Protein AF-A0A5C1AU66-F1 (afdb_monomer)

Nearest PDB structures (foldseek):
  6lod-assembly1_E  TM=8.422E-01  e=7.037E-05  Roseiflexus castenholzii DSM 13941
  8x2j-assembly1_E  TM=8.808E-01  e=1.629E-04  Chloroflexus aurantiacus J-10-fl
  6f0k-assembly1_E  TM=7.759E-01  e=8.323E-05  Rhodothermus marinus DSM 4252
  6loe-assembly1_E  TM=8.437E-01  e=4.715E-04  Roseiflexus castenholzii DSM 13941
  4pwa-assembly2_D  TM=7.191E-01  e=3.736E-03  Sinorhizobium melil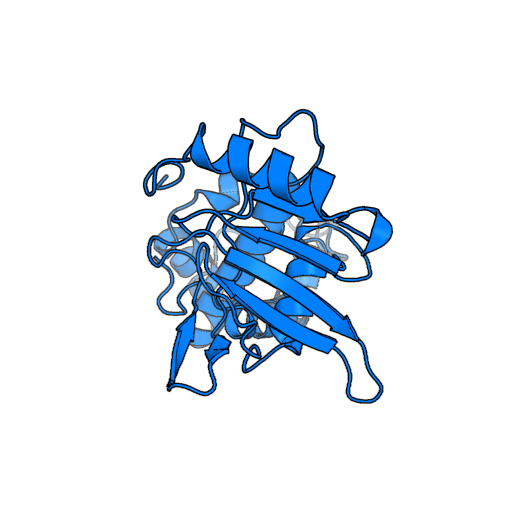oti 1021

pLDDT: mean 89.87, std 11.89, range [36.66, 98.0]

Radius of gyration: 17.83 Å; Cα contacts (8 Å, |Δi|>4): 433; chains: 1; bounding box: 46×36×48 Å

Structure (mmCIF, N/CA/C/O backbone):
data_AF-A0A5C1AU66-F1
#
_entry.id   AF-A0A5C1AU66-F1
#
loop_
_atom_site.group_PDB
_atom_site.id
_atom_site.type_symbol
_atom_site.label_atom_id
_atom_site.label_alt_id
_atom_site.label_comp_id
_atom_site.label_asym_id
_atom_site.label_entity_id
_atom_site.label_seq_id
_atom_site.pdbx_PDB_ins_code
_atom_site.Cartn_x
_atom_site.Cartn_y
_atom_site.Cartn_z
_atom_site.occupancy
_atom_site.B_iso_or_equiv
_atom_site.auth_seq_id
_atom_site.auth_comp_id
_atom_site.auth_asym_id
_atom_site.auth_atom_id
_atom_site.pdbx_PDB_model_num
ATOM 1 N N . MET A 1 1 ? -7.920 -1.175 -12.636 1.00 60.00 1 MET A N 1
ATOM 2 C CA . MET A 1 1 ? -7.593 -1.532 -11.235 1.00 60.00 1 MET A CA 1
ATOM 3 C C . MET A 1 1 ? -6.652 -2.727 -11.257 1.00 60.00 1 MET A C 1
ATOM 5 O O . MET A 1 1 ? -6.674 -3.441 -12.250 1.00 60.00 1 MET A O 1
ATOM 9 N N . SER A 1 2 ? -5.805 -2.899 -10.240 1.00 76.44 2 SER A N 1
ATOM 10 C CA . SER A 1 2 ? -4.950 -4.092 -10.142 1.00 76.44 2 SER A CA 1
ATOM 11 C C . SER A 1 2 ? -5.824 -5.326 -9.858 1.00 76.44 2 SER A C 1
ATOM 13 O O . SER A 1 2 ? -6.711 -5.214 -9.006 1.00 76.44 2 SER A O 1
ATOM 15 N N . PRO A 1 3 ? -5.629 -6.474 -10.534 1.00 89.38 3 PRO A N 1
ATOM 16 C CA . PRO A 1 3 ? -6.403 -7.694 -10.281 1.00 89.38 3 PRO A CA 1
ATOM 17 C C . PRO A 1 3 ? -6.103 -8.312 -8.906 1.00 89.38 3 PRO A C 1
ATOM 19 O O . PRO A 1 3 ? -6.876 -9.118 -8.407 1.00 89.38 3 PRO A O 1
ATOM 22 N N . THR A 1 4 ? -5.010 -7.896 -8.270 1.00 89.94 4 THR A N 1
ATOM 23 C CA . THR A 1 4 ? -4.552 -8.327 -6.939 1.00 89.94 4 THR A CA 1
ATOM 2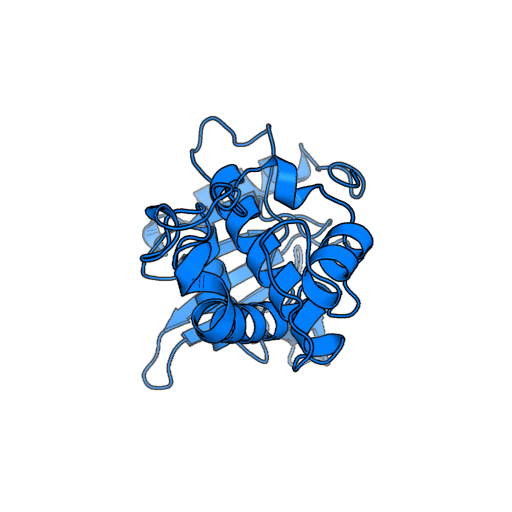4 C C . THR A 1 4 ? -5.298 -7.644 -5.785 1.00 89.94 4 THR A C 1
ATOM 26 O O . THR A 1 4 ? -5.008 -7.899 -4.616 1.00 89.94 4 THR A O 1
ATOM 29 N N . GLY A 1 5 ? -6.196 -6.698 -6.089 1.00 89.62 5 GLY A N 1
ATOM 30 C CA . GLY A 1 5 ? -6.911 -5.914 -5.083 1.00 89.62 5 GLY A CA 1
ATOM 31 C C . GLY A 1 5 ? -6.024 -4.975 -4.258 1.00 89.62 5 GLY A C 1
ATOM 32 O O . GLY A 1 5 ? -6.487 -4.485 -3.232 1.00 89.62 5 GLY A O 1
ATOM 33 N N . TYR A 1 6 ? -4.776 -4.714 -4.682 1.00 93.69 6 TYR A N 1
ATOM 34 C CA . TYR A 1 6 ? -3.793 -3.957 -3.891 1.00 93.69 6 TYR A CA 1
ATOM 35 C C . TYR A 1 6 ? -3.559 -4.591 -2.500 1.00 93.69 6 TYR A C 1
ATOM 37 O O . TYR A 1 6 ? -3.421 -3.905 -1.486 1.00 93.69 6 TYR A O 1
ATOM 45 N N . GLY A 1 7 ? -3.581 -5.927 -2.437 1.00 96.31 7 GLY A N 1
ATOM 46 C CA . GLY A 1 7 ? -3.421 -6.687 -1.198 1.00 96.31 7 GLY A CA 1
ATOM 47 C C . GLY A 1 7 ? -2.014 -6.577 -0.608 1.00 96.31 7 GLY A C 1
ATOM 48 O O . GLY A 1 7 ? -1.024 -6.533 -1.336 1.00 96.31 7 GLY A O 1
ATOM 49 N N . ALA A 1 8 ? -1.907 -6.594 0.720 1.00 97.44 8 ALA A N 1
ATOM 50 C CA . ALA A 1 8 ? -0.636 -6.504 1.430 1.00 97.44 8 ALA A CA 1
ATOM 51 C C . ALA A 1 8 ? 0.344 -7.627 1.040 1.00 97.44 8 ALA A C 1
ATOM 53 O O . ALA A 1 8 ? 1.538 -7.373 0.903 1.00 97.44 8 ALA A O 1
ATOM 54 N N . HIS A 1 9 ? -0.157 -8.840 0.780 1.00 96.50 9 HIS A N 1
ATOM 55 C CA . HIS A 1 9 ? 0.647 -9.948 0.255 1.00 96.50 9 HIS A CA 1
ATOM 56 C C . HIS A 1 9 ? 1.233 -9.637 -1.136 1.00 96.50 9 HIS A C 1
ATOM 58 O O . HI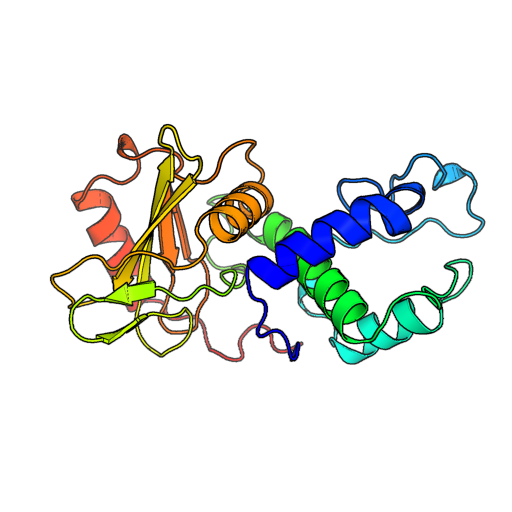S A 1 9 ? 2.426 -9.814 -1.359 1.00 96.50 9 HIS A O 1
ATOM 64 N N . SER A 1 10 ? 0.411 -9.112 -2.054 1.00 97.50 10 SER A N 1
ATOM 65 C CA . SER A 1 10 ? 0.846 -8.675 -3.394 1.00 97.50 10 SER A CA 1
ATOM 66 C C . SER A 1 10 ? 1.913 -7.580 -3.306 1.00 97.50 10 SER A C 1
ATOM 68 O O . SER A 1 10 ? 2.948 -7.643 -3.962 1.00 97.50 10 SER A O 1
ATOM 70 N N . ILE A 1 11 ? 1.705 -6.605 -2.420 1.00 97.75 11 ILE A N 1
ATOM 71 C CA . ILE A 1 11 ? 2.659 -5.524 -2.156 1.00 97.75 11 ILE A CA 1
ATOM 72 C C . ILE A 1 11 ? 3.992 -6.071 -1.625 1.00 97.75 11 ILE A C 1
ATOM 74 O O . ILE A 1 11 ? 5.050 -5.613 -2.057 1.00 97.75 11 ILE A O 1
ATOM 78 N N . ALA A 1 12 ? 3.960 -7.039 -0.706 1.00 97.62 12 ALA A N 1
ATOM 79 C CA . ALA A 1 12 ? 5.166 -7.664 -0.167 1.00 97.62 12 ALA A CA 1
ATOM 80 C C . ALA A 1 12 ? 5.940 -8.436 -1.249 1.00 97.62 12 ALA A C 1
ATOM 82 O O . ALA A 1 12 ? 7.141 -8.215 -1.402 1.00 97.62 12 ALA A O 1
ATOM 83 N N . ALA A 1 13 ? 5.252 -9.240 -2.065 1.00 97.94 13 ALA A N 1
ATOM 84 C CA . ALA A 1 13 ? 5.865 -9.927 -3.204 1.00 97.94 13 ALA A CA 1
ATOM 85 C C . ALA A 1 13 ? 6.460 -8.929 -4.217 1.00 97.94 13 ALA A C 1
ATOM 87 O O . ALA A 1 13 ? 7.595 -9.072 -4.669 1.00 97.94 13 ALA A O 1
ATOM 88 N N . GLY A 1 14 ? 5.727 -7.855 -4.521 1.00 97.94 14 GLY A N 1
ATOM 89 C CA . GLY A 1 14 ? 6.185 -6.778 -5.393 1.00 97.94 14 GLY A CA 1
ATOM 90 C C . GLY A 1 14 ? 7.421 -6.060 -4.866 1.00 97.94 14 GLY A C 1
ATOM 91 O O . GLY A 1 14 ? 8.310 -5.716 -5.639 1.00 97.94 14 GLY A O 1
ATOM 92 N N . ARG A 1 15 ? 7.514 -5.860 -3.548 1.00 97.81 15 ARG A N 1
ATOM 93 C CA . ARG A 1 15 ? 8.702 -5.292 -2.906 1.00 97.81 15 ARG A CA 1
ATOM 94 C C . ARG A 1 15 ? 9.924 -6.169 -3.145 1.00 97.81 15 ARG A C 1
ATOM 96 O O . ARG A 1 15 ? 10.964 -5.638 -3.517 1.00 97.81 15 ARG A O 1
ATOM 103 N N . GLU A 1 16 ? 9.813 -7.476 -2.931 1.00 97.75 16 GLU A N 1
ATOM 104 C CA . GLU A 1 16 ? 10.922 -8.417 -3.129 1.00 97.75 16 GLU A CA 1
ATOM 105 C C . GLU A 1 16 ? 11.410 -8.409 -4.578 1.00 97.75 16 GLU A C 1
ATOM 107 O O . GLU A 1 16 ? 12.597 -8.180 -4.819 1.00 97.75 16 GLU A O 1
ATOM 112 N N . LEU A 1 17 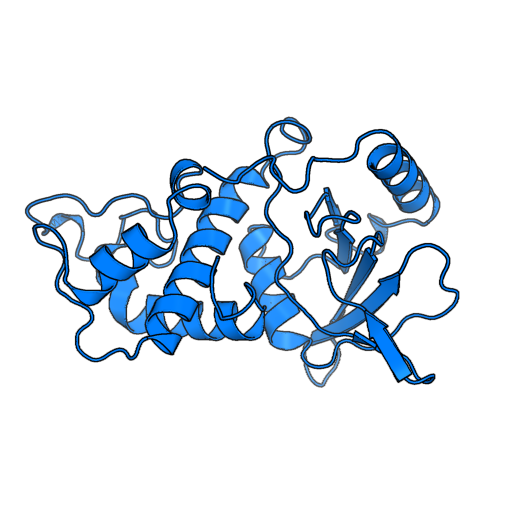? 10.482 -8.530 -5.532 1.00 97.88 17 LEU A N 1
ATOM 113 C CA . LEU A 1 17 ? 10.777 -8.438 -6.963 1.00 97.88 17 LEU A CA 1
ATOM 114 C C . LEU A 1 17 ? 11.435 -7.103 -7.320 1.00 97.88 17 LEU A C 1
ATOM 116 O O . LEU A 1 17 ? 12.418 -7.063 -8.054 1.00 97.88 17 LEU A O 1
ATOM 120 N N . PHE A 1 18 ? 10.943 -5.993 -6.768 1.00 98.00 18 PHE A N 1
ATOM 121 C CA . PHE A 1 18 ? 11.507 -4.677 -7.042 1.00 98.00 18 PHE A CA 1
ATOM 122 C C . PHE A 1 18 ? 12.954 -4.563 -6.549 1.00 98.00 18 PHE A C 1
ATOM 124 O O . PHE A 1 18 ? 13.799 -3.997 -7.245 1.00 98.00 18 PHE A O 1
ATOM 131 N N . GLN A 1 19 ? 13.260 -5.096 -5.360 1.00 97.00 19 GLN A N 1
ATOM 132 C CA . GLN A 1 19 ? 14.629 -5.083 -4.836 1.00 97.00 19 GLN A CA 1
ATOM 133 C C . GLN A 1 19 ? 15.580 -5.937 -5.680 1.00 97.00 19 GLN A C 1
ATOM 135 O O . GLN A 1 19 ? 16.742 -5.565 -5.835 1.00 97.00 19 GLN A O 1
ATOM 140 N N . GLN A 1 20 ? 15.089 -7.047 -6.229 1.00 95.94 20 GLN A N 1
ATOM 141 C CA . GLN A 1 20 ? 15.874 -7.957 -7.062 1.00 95.94 20 GLN A CA 1
ATOM 142 C C . GLN A 1 20 ? 16.111 -7.385 -8.466 1.00 95.94 20 GLN A C 1
ATOM 144 O O . GLN A 1 20 ? 17.255 -7.304 -8.913 1.00 95.94 20 GLN A O 1
ATOM 149 N N . ASP A 1 21 ? 15.048 -6.914 -9.121 1.00 95.44 21 ASP A N 1
ATOM 150 C CA . ASP A 1 21 ? 15.060 -6.670 -10.566 1.00 95.44 21 ASP A CA 1
ATOM 151 C C . ASP A 1 21 ? 15.059 -5.180 -10.946 1.00 95.44 21 ASP A C 1
ATOM 153 O O . ASP A 1 21 ? 15.440 -4.824 -12.060 1.00 95.44 21 ASP A O 1
ATOM 157 N N . CYS A 1 22 ? 14.634 -4.279 -10.052 1.00 96.88 22 CYS A N 1
ATOM 158 C CA . CYS A 1 22 ? 14.402 -2.865 -10.391 1.00 96.88 22 CYS A CA 1
ATOM 159 C C . CYS A 1 22 ? 15.324 -1.887 -9.644 1.00 96.88 22 CYS A C 1
ATOM 161 O O . CYS A 1 22 ? 15.661 -0.816 -10.164 1.00 96.88 22 CYS A O 1
ATOM 163 N N . ALA A 1 23 ? 15.734 -2.222 -8.418 1.00 97.12 23 ALA A N 1
ATOM 164 C CA . ALA A 1 23 ? 16.411 -1.298 -7.509 1.00 97.12 23 ALA A CA 1
ATOM 165 C C . ALA A 1 23 ? 17.830 -0.900 -7.952 1.00 97.12 23 ALA A C 1
ATOM 167 O O . ALA A 1 23 ? 18.315 0.160 -7.549 1.00 97.12 23 ALA A O 1
ATOM 168 N N . SER A 1 24 ? 18.490 -1.686 -8.807 1.00 95.94 24 SER A N 1
ATOM 169 C CA . SER A 1 24 ? 19.803 -1.335 -9.371 1.00 95.94 24 SER A CA 1
ATOM 170 C C . SER A 1 24 ? 19.756 -0.014 -10.157 1.00 95.94 24 SER A C 1
ATOM 172 O O . SER A 1 24 ? 20.657 0.817 -10.017 1.00 95.94 24 SER A O 1
ATOM 174 N N . CYS A 1 25 ? 18.673 0.223 -10.905 1.00 96.50 25 CYS A N 1
ATOM 175 C CA . CYS A 1 25 ? 18.413 1.464 -11.639 1.00 96.50 25 CYS A CA 1
ATOM 176 C C . CYS A 1 25 ? 17.559 2.448 -10.830 1.00 96.50 25 CYS A C 1
ATOM 178 O O . CYS A 1 25 ? 17.905 3.621 -10.700 1.00 96.50 25 CYS A O 1
ATOM 180 N N . HIS A 1 26 ? 16.441 1.989 -10.263 1.00 96.69 26 HIS A N 1
ATOM 181 C CA . HIS A 1 26 ? 15.462 2.877 -9.630 1.00 96.69 26 HIS A CA 1
ATOM 182 C C . HIS A 1 26 ? 15.765 3.204 -8.160 1.00 96.69 26 HIS A C 1
ATOM 184 O O . HIS A 1 26 ? 15.122 4.088 -7.592 1.00 96.69 26 HIS A O 1
ATOM 190 N N . GLY A 1 27 ? 16.764 2.556 -7.555 1.00 96.25 27 GLY A N 1
ATOM 191 C CA . GLY A 1 27 ? 17.097 2.677 -6.135 1.00 96.25 27 GLY A CA 1
ATOM 192 C C . GLY A 1 27 ? 16.127 1.897 -5.254 1.00 96.25 27 GLY A C 1
ATOM 193 O O . GLY A 1 27 ? 14.962 1.736 -5.602 1.00 96.25 27 GLY A O 1
ATOM 194 N N . GLN A 1 28 ? 16.580 1.441 -4.083 1.00 93.81 28 GLN A N 1
ATOM 195 C CA . GLN A 1 28 ? 15.720 0.716 -3.131 1.00 93.81 28 GLN A CA 1
ATOM 196 C C . GLN A 1 28 ? 14.529 1.564 -2.673 1.00 93.81 28 GLN A C 1
ATOM 198 O O . GLN A 1 28 ? 13.474 1.041 -2.306 1.00 93.81 28 GLN A O 1
ATOM 203 N N . ASP A 1 29 ? 14.692 2.889 -2.705 1.00 91.00 29 ASP A N 1
ATOM 204 C CA . ASP A 1 29 ? 13.668 3.848 -2.342 1.00 91.00 29 ASP A CA 1
ATOM 205 C C . ASP A 1 29 ? 12.750 4.277 -3.508 1.00 91.00 29 ASP A C 1
ATOM 207 O O . ASP A 1 29 ? 11.879 5.126 -3.322 1.00 91.00 29 ASP A O 1
ATOM 211 N N . ALA A 1 30 ? 12.929 3.668 -4.684 1.00 94.94 30 ALA A N 1
ATOM 212 C CA . ALA A 1 30 ? 12.190 3.937 -5.912 1.00 94.94 30 ALA A CA 1
ATOM 213 C C . ALA A 1 30 ? 12.311 5.384 -6.436 1.00 94.94 30 ALA A C 1
ATOM 215 O O . ALA A 1 30 ? 11.492 5.821 -7.245 1.00 94.94 30 ALA A O 1
ATOM 216 N N . ARG A 1 31 ? 13.341 6.135 -6.017 1.00 93.81 31 ARG A N 1
ATOM 217 C CA . ARG A 1 31 ? 13.533 7.549 -6.394 1.00 93.81 31 ARG A CA 1
ATOM 218 C C . ARG A 1 31 ? 14.329 7.778 -7.676 1.00 93.81 31 ARG A C 1
ATOM 220 O O . ARG A 1 31 ? 14.705 8.912 -7.965 1.00 93.81 31 ARG A O 1
ATOM 227 N N . GLY A 1 32 ? 14.640 6.722 -8.419 1.00 94.69 32 GLY A N 1
ATOM 228 C CA . GLY A 1 32 ? 15.480 6.812 -9.612 1.00 94.69 32 GLY A CA 1
ATOM 229 C C . GLY A 1 32 ? 16.963 7.010 -9.291 1.00 94.69 32 GLY A C 1
ATOM 230 O O . GLY A 1 32 ? 17.701 7.533 -10.115 1.00 94.69 32 GLY A O 1
ATOM 231 N N . ARG A 1 33 ? 17.412 6.667 -8.077 1.00 94.62 33 ARG A N 1
ATOM 232 C CA . ARG A 1 33 ? 18.797 6.877 -7.608 1.00 94.62 33 ARG A CA 1
ATOM 233 C C . ARG A 1 33 ? 19.498 5.554 -7.312 1.00 94.62 33 ARG A C 1
ATOM 235 O O . ARG A 1 33 ? 20.162 5.409 -6.289 1.00 94.62 33 ARG A O 1
ATOM 242 N N . GLY A 1 34 ? 19.294 4.567 -8.180 1.00 96.06 34 GLY A N 1
ATOM 243 C CA . GLY A 1 34 ? 19.967 3.282 -8.064 1.00 96.06 34 GLY A CA 1
ATOM 244 C C . GLY A 1 34 ? 21.472 3.385 -8.340 1.00 96.06 34 GLY A C 1
ATOM 245 O O . GLY A 1 34 ? 21.910 4.337 -8.992 1.00 96.06 34 GLY A O 1
ATOM 246 N N . PRO A 1 35 ? 22.275 2.411 -7.877 1.00 95.94 35 PRO A N 1
ATOM 247 C CA . PRO A 1 35 ? 23.727 2.403 -8.065 1.00 95.94 35 PRO A CA 1
ATOM 248 C C . PRO A 1 35 ? 24.190 2.605 -9.512 1.00 95.94 35 PRO A C 1
ATOM 250 O O . PRO A 1 35 ? 25.238 3.207 -9.730 1.00 95.94 35 PRO A O 1
ATOM 253 N N . ILE A 1 36 ? 23.414 2.139 -10.499 1.00 95.00 36 ILE A N 1
ATOM 254 C CA . ILE A 1 36 ? 23.767 2.272 -11.922 1.00 95.00 36 ILE A CA 1
ATOM 255 C C . ILE A 1 36 ? 23.001 3.389 -12.644 1.00 95.00 36 ILE A C 1
ATOM 257 O O . ILE A 1 36 ? 23.175 3.548 -13.851 1.00 95.00 36 ILE A O 1
ATOM 261 N N . ALA A 1 37 ? 22.184 4.180 -11.935 1.00 93.12 37 ALA A N 1
ATOM 262 C CA . ALA A 1 37 ? 21.360 5.245 -12.519 1.00 93.12 37 ALA A CA 1
ATOM 263 C C . ALA A 1 37 ? 22.197 6.301 -13.257 1.00 93.12 37 ALA A C 1
ATOM 265 O O . ALA A 1 37 ? 21.848 6.702 -14.363 1.00 93.12 37 ALA A O 1
ATOM 266 N N . VAL A 1 38 ? 23.339 6.691 -12.678 1.00 91.31 38 VAL A N 1
ATOM 267 C CA . VAL A 1 38 ? 24.276 7.675 -13.259 1.00 91.31 38 VAL A CA 1
ATOM 268 C C . VAL A 1 38 ? 24.892 7.228 -14.584 1.00 91.31 38 VAL A C 1
ATOM 270 O O . VAL A 1 38 ? 25.339 8.066 -15.359 1.00 91.31 38 VAL A O 1
ATOM 273 N N . ALA A 1 39 ? 24.935 5.918 -14.833 1.00 90.00 39 ALA A N 1
ATOM 274 C CA . ALA A 1 39 ? 25.494 5.338 -16.047 1.00 90.00 39 ALA A CA 1
ATOM 275 C C . ALA A 1 39 ? 24.438 5.148 -17.149 1.00 90.00 39 ALA A C 1
ATOM 277 O O . ALA A 1 39 ? 24.779 4.715 -18.248 1.00 90.00 39 ALA A O 1
ATOM 278 N N . GLN A 1 40 ? 23.161 5.440 -16.871 1.00 91.12 40 GLN A N 1
ATOM 279 C CA . GLN A 1 40 ? 22.095 5.284 -17.854 1.00 91.12 40 GLN A CA 1
ATOM 280 C C . GLN A 1 40 ? 22.043 6.480 -18.818 1.00 91.12 40 GLN A C 1
ATOM 282 O O . GLN A 1 40 ? 22.147 7.624 -18.372 1.00 91.12 40 GLN A O 1
ATOM 287 N N . PRO A 1 41 ? 21.803 6.253 -20.126 1.00 91.31 41 PRO A N 1
ATOM 288 C CA . PRO A 1 41 ? 21.648 7.334 -21.107 1.00 91.31 41 PRO A CA 1
ATOM 289 C C . PRO A 1 41 ? 20.483 8.283 -20.799 1.00 91.31 41 PRO A C 1
ATOM 291 O O . PRO A 1 41 ? 20.521 9.458 -21.155 1.00 91.31 41 PRO A O 1
ATOM 294 N N . VAL A 1 42 ? 19.439 7.763 -20.145 1.00 92.69 42 VAL A N 1
ATOM 295 C CA . VAL A 1 42 ? 18.316 8.538 -19.613 1.00 92.69 42 VAL A CA 1
ATOM 296 C C . VAL A 1 42 ? 18.175 8.194 -18.141 1.00 92.69 42 VAL A C 1
ATOM 298 O O . VAL A 1 42 ? 18.119 7.018 -17.779 1.00 92.69 42 VAL A O 1
ATOM 301 N N . TRP A 1 43 ? 18.110 9.223 -17.300 1.00 92.94 43 TRP A N 1
ATOM 302 C CA . TRP A 1 43 ? 17.986 9.049 -15.859 1.00 92.94 43 TRP A CA 1
ATOM 303 C C . TRP A 1 43 ? 16.671 8.322 -15.511 1.00 92.94 43 TRP A C 1
ATOM 305 O O . TRP A 1 43 ? 15.610 8.768 -15.962 1.00 92.94 43 TRP A O 1
ATOM 315 N N . PRO A 1 44 ? 16.696 7.233 -14.715 1.00 94.50 44 PRO A N 1
ATOM 316 C CA . PRO A 1 44 ? 15.480 6.528 -14.322 1.00 94.50 44 PRO A CA 1
ATOM 317 C C . PRO A 1 44 ? 14.507 7.456 -13.577 1.00 94.50 44 PRO A C 1
ATOM 319 O O . PRO A 1 44 ? 14.929 8.167 -12.662 1.00 94.50 44 PRO A O 1
ATOM 322 N N . PRO A 1 45 ? 13.207 7.468 -13.919 1.00 93.31 45 PRO A N 1
ATOM 323 C CA . PRO A 1 45 ? 12.251 8.345 -13.259 1.00 93.31 45 PRO A CA 1
ATOM 324 C C . PRO A 1 45 ? 12.084 7.993 -11.776 1.00 93.31 45 PRO A C 1
ATOM 326 O O . PRO A 1 45 ? 12.284 6.852 -11.347 1.00 93.31 45 PRO A O 1
ATOM 329 N N . ASP A 1 46 ? 11.648 8.988 -11.008 1.00 93.94 46 ASP A N 1
ATOM 330 C CA . ASP A 1 46 ? 11.220 8.814 -9.627 1.00 93.94 46 ASP A CA 1
ATOM 331 C C . ASP A 1 46 ? 9.835 8.154 -9.585 1.00 93.94 46 ASP A C 1
ATOM 333 O O . ASP A 1 46 ? 8.803 8.799 -9.783 1.00 93.94 46 ASP A O 1
ATOM 337 N N . LEU A 1 47 ? 9.822 6.849 -9.321 1.00 94.69 47 LEU A N 1
ATOM 338 C CA . LEU A 1 47 ? 8.610 6.035 -9.256 1.00 94.69 47 LEU A CA 1
ATOM 339 C C . LEU A 1 47 ? 7.803 6.277 -7.969 1.00 94.69 47 LEU A C 1
ATOM 341 O O . LEU A 1 47 ? 6.658 5.848 -7.875 1.00 94.69 47 LEU A O 1
ATOM 345 N N . SER A 1 48 ? 8.369 6.986 -6.989 1.00 90.94 48 SER A N 1
ATOM 346 C CA . SER A 1 48 ? 7.683 7.378 -5.752 1.00 90.94 48 SER A CA 1
ATOM 347 C C . SER A 1 48 ? 7.054 8.775 -5.825 1.00 90.94 48 SER A C 1
ATOM 349 O O . SER A 1 48 ? 6.543 9.286 -4.829 1.00 90.94 48 SER A O 1
ATOM 351 N N . ALA A 1 49 ? 7.108 9.454 -6.974 1.00 89.44 49 ALA A N 1
ATOM 352 C CA . ALA A 1 49 ? 6.429 10.734 -7.150 1.00 89.44 49 ALA A CA 1
ATOM 353 C C . ALA A 1 49 ? 4.896 10.567 -7.030 1.00 89.44 49 ALA A C 1
ATOM 355 O O . ALA A 1 49 ? 4.360 9.606 -7.583 1.00 89.44 49 ALA A O 1
ATOM 356 N N . PRO A 1 50 ? 4.161 11.500 -6.386 1.00 81.75 50 PRO A N 1
ATOM 357 C CA . PRO A 1 50 ? 2.704 11.397 -6.224 1.00 81.75 50 PRO A CA 1
ATOM 358 C C . PRO A 1 50 ? 1.931 11.170 -7.531 1.00 81.75 50 PRO A C 1
ATOM 360 O O . PRO A 1 50 ? 0.942 10.445 -7.541 1.00 81.75 50 PRO A O 1
ATOM 363 N N . LEU A 1 51 ? 2.425 11.709 -8.652 1.00 82.88 51 LEU A N 1
ATOM 364 C CA . LEU A 1 51 ? 1.855 11.504 -9.992 1.00 82.88 51 LEU A CA 1
ATOM 365 C C . LEU A 1 51 ? 1.767 10.011 -10.369 1.00 82.88 51 LEU A C 1
ATOM 367 O O . LEU A 1 51 ? 0.855 9.598 -11.076 1.00 82.88 51 LEU A O 1
ATOM 371 N N . ILE A 1 52 ? 2.698 9.187 -9.880 1.00 86.44 52 ILE A N 1
ATOM 372 C CA . ILE A 1 52 ? 2.751 7.753 -10.180 1.00 86.44 52 ILE A CA 1
ATOM 373 C C . ILE A 1 52 ? 1.608 7.000 -9.498 1.00 86.44 52 ILE A C 1
ATOM 375 O O . ILE A 1 52 ? 1.125 6.016 -10.054 1.00 86.44 52 ILE A O 1
ATOM 379 N N . ALA A 1 53 ? 1.142 7.470 -8.334 1.00 76.75 53 ALA A N 1
ATOM 380 C CA . ALA A 1 53 ? 0.001 6.867 -7.643 1.00 76.75 53 ALA A CA 1
ATOM 381 C C . ALA A 1 53 ? -1.269 6.922 -8.503 1.00 76.75 53 ALA A C 1
ATOM 383 O O . ALA A 1 53 ? -2.076 5.992 -8.462 1.00 76.75 53 ALA A O 1
ATOM 384 N N . GLY A 1 54 ? -1.396 7.992 -9.290 1.00 75.50 54 GLY A N 1
ATOM 385 C CA . GLY A 1 54 ? -2.503 8.205 -10.202 1.00 75.50 54 GLY A CA 1
ATOM 386 C C . GLY A 1 54 ? -2.442 7.360 -11.474 1.00 75.50 54 GLY A C 1
ATOM 387 O O . GLY A 1 54 ? -3.421 6.710 -11.834 1.00 75.50 54 GLY A O 1
ATOM 388 N N . ARG A 1 55 ? -1.253 7.261 -12.091 1.00 85.94 55 ARG A N 1
ATOM 389 C CA . ARG A 1 55 ? -1.076 6.684 -13.437 1.00 85.94 55 ARG A CA 1
ATOM 390 C C . ARG A 1 55 ? -1.886 5.395 -13.694 1.00 85.94 55 ARG A C 1
ATOM 392 O O . ARG A 1 55 ? -1.867 4.457 -12.872 1.00 85.94 55 ARG A O 1
ATOM 399 N N . PRO A 1 56 ? -2.518 5.277 -14.883 1.00 90.50 56 PRO A N 1
ATOM 400 C CA . PRO A 1 56 ? -3.268 4.089 -15.266 1.00 90.50 56 PRO A CA 1
ATOM 401 C C . PRO A 1 56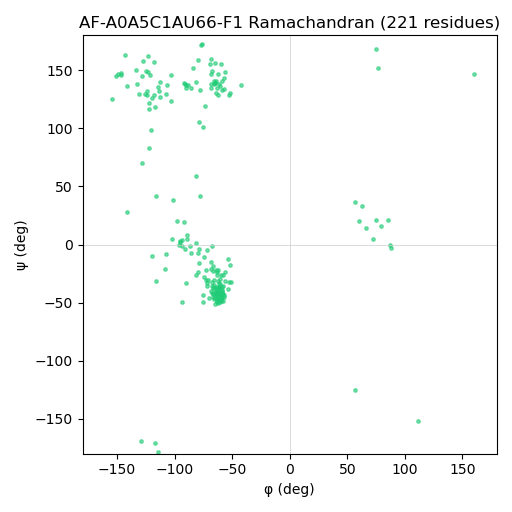 ? -2.444 2.809 -15.108 1.00 90.50 56 PRO A C 1
ATOM 403 O O . PRO A 1 56 ? -1.331 2.683 -15.613 1.00 90.50 56 PRO A O 1
ATOM 406 N N . GLY A 1 57 ? -3.020 1.807 -14.437 1.00 91.25 57 GLY A N 1
ATOM 407 C CA . GLY A 1 57 ? -2.312 0.548 -14.170 1.00 91.25 57 GLY A CA 1
ATOM 408 C C . GLY A 1 57 ? -1.855 -0.175 -15.438 1.00 91.25 57 GLY A C 1
ATOM 409 O O . GLY A 1 57 ? -0.765 -0.729 -15.449 1.00 91.25 57 GLY A O 1
ATOM 410 N N . GLY A 1 58 ? -2.654 -0.123 -16.509 1.00 93.69 58 GLY A N 1
ATOM 411 C CA . GLY A 1 58 ? -2.297 -0.730 -17.794 1.00 93.69 58 GLY A CA 1
ATOM 412 C C . GLY A 1 58 ? -1.090 -0.069 -18.465 1.00 93.69 58 GLY A C 1
ATOM 413 O O . GLY A 1 58 ? -0.319 -0.753 -19.127 1.00 93.69 58 GLY A O 1
ATOM 414 N N . GLU A 1 59 ? -0.881 1.231 -18.249 1.00 93.94 59 GLU A N 1
ATOM 415 C CA . GLU A 1 59 ? 0.286 1.946 -18.772 1.00 93.94 59 GLU A CA 1
ATOM 416 C C . GLU A 1 59 ? 1.561 1.504 -18.044 1.00 93.94 59 GLU A C 1
ATOM 418 O O . GLU A 1 59 ? 2.549 1.155 -18.688 1.00 93.94 59 GLU A O 1
ATOM 423 N N . LEU A 1 60 ? 1.512 1.430 -16.707 1.00 94.44 60 LEU A N 1
ATOM 424 C CA . LEU A 1 60 ? 2.618 0.904 -15.898 1.00 94.44 60 LEU A CA 1
ATOM 425 C C . LEU A 1 60 ? 2.929 -0.552 -16.260 1.00 94.44 60 LEU A C 1
ATOM 427 O O . LEU A 1 60 ? 4.089 -0.903 -16.461 1.00 94.44 60 LEU A O 1
ATOM 431 N N . PHE A 1 61 ? 1.889 -1.377 -16.397 1.00 96.25 61 PHE A N 1
ATOM 432 C CA . PHE A 1 61 ? 2.011 -2.771 -16.811 1.00 96.25 61 PHE A CA 1
ATOM 433 C C . PHE A 1 61 ? 2.702 -2.887 -18.166 1.00 96.25 61 PHE A C 1
ATOM 435 O O . PHE A 1 61 ? 3.662 -3.642 -18.311 1.00 96.25 61 PHE A O 1
ATOM 442 N N . TRP A 1 62 ? 2.253 -2.105 -19.150 1.00 95.88 62 TRP A N 1
ATOM 443 C CA . TRP A 1 62 ? 2.830 -2.131 -20.486 1.00 95.88 62 TRP A CA 1
ATOM 444 C C . TRP A 1 62 ? 4.303 -1.716 -20.468 1.00 95.88 62 TRP A C 1
ATOM 446 O O . TRP A 1 62 ? 5.117 -2.412 -21.074 1.00 95.88 62 TRP A O 1
ATOM 456 N N . SER A 1 63 ? 4.653 -0.649 -19.734 1.00 95.50 63 SER A N 1
ATOM 457 C CA . SER A 1 63 ? 6.043 -0.196 -19.595 1.00 95.50 63 SER A CA 1
ATOM 458 C C . SER A 1 63 ? 6.937 -1.260 -18.957 1.00 95.50 63 SER A C 1
ATOM 460 O O . SER A 1 63 ? 8.029 -1.497 -19.456 1.00 95.50 63 SER A O 1
ATOM 462 N N . ILE A 1 64 ? 6.489 -1.924 -17.885 1.00 96.69 64 ILE A N 1
ATOM 463 C CA . ILE A 1 64 ? 7.273 -2.977 -17.214 1.00 96.69 64 ILE A CA 1
ATOM 464 C C . ILE A 1 64 ? 7.439 -4.193 -18.133 1.00 96.69 64 ILE A C 1
ATOM 466 O O . ILE A 1 64 ? 8.542 -4.717 -18.278 1.00 96.69 64 ILE A O 1
ATOM 470 N N . ARG A 1 65 ? 6.359 -4.623 -18.793 1.00 97.31 65 ARG A N 1
ATOM 471 C CA . ARG A 1 65 ? 6.363 -5.819 -19.642 1.00 97.31 65 ARG A CA 1
ATOM 472 C C . ARG A 1 65 ? 7.242 -5.664 -20.882 1.00 97.31 65 ARG A C 1
ATOM 474 O O . ARG A 1 65 ? 7.937 -6.606 -21.249 1.00 97.31 65 ARG A O 1
ATOM 481 N N . HIS A 1 66 ? 7.182 -4.506 -21.536 1.00 96.69 66 HIS A N 1
ATOM 482 C CA . HIS A 1 66 ? 7.798 -4.297 -22.851 1.00 96.69 66 HIS A CA 1
ATOM 483 C C . HIS A 1 66 ? 9.053 -3.421 -22.812 1.00 96.69 66 HIS A C 1
ATOM 485 O O . HIS A 1 66 ? 9.762 -3.338 -23.813 1.00 96.69 66 HIS A O 1
ATOM 491 N N . GLY A 1 67 ? 9.361 -2.811 -21.666 1.00 95.69 67 GLY A N 1
ATOM 492 C CA . GLY A 1 67 ? 10.409 -1.805 -21.567 1.00 95.69 67 GLY A CA 1
ATOM 493 C C . GLY A 1 67 ? 9.970 -0.463 -22.158 1.00 95.69 67 GLY A C 1
ATOM 494 O O . GLY A 1 67 ? 8.939 -0.338 -22.823 1.00 95.69 67 GLY A O 1
ATOM 495 N N . ILE A 1 68 ? 10.758 0.577 -21.897 1.00 93.62 68 ILE A N 1
ATOM 496 C CA . ILE A 1 68 ? 10.555 1.912 -22.470 1.00 93.62 68 ILE A CA 1
ATOM 497 C C . ILE A 1 68 ? 11.881 2.673 -22.508 1.00 93.62 68 ILE A C 1
ATOM 499 O O . ILE A 1 68 ? 12.561 2.828 -21.492 1.00 93.62 68 ILE A O 1
ATOM 503 N N . GLY A 1 69 ? 12.263 3.164 -23.690 1.00 90.31 69 GLY A N 1
ATOM 504 C CA . GLY A 1 69 ? 13.564 3.808 -23.881 1.00 90.31 69 GLY A CA 1
ATOM 505 C C . GLY A 1 69 ? 14.714 2.868 -23.475 1.00 90.31 69 GLY A C 1
ATOM 506 O O . GLY A 1 69 ? 14.768 1.754 -23.992 1.00 90.31 69 GLY A O 1
ATOM 507 N N . PRO A 1 70 ? 15.621 3.275 -22.564 1.00 90.94 70 PRO A N 1
ATOM 508 C CA . PRO A 1 70 ? 16.702 2.412 -22.083 1.00 90.94 70 PRO A CA 1
ATOM 509 C C . PRO A 1 70 ? 16.266 1.401 -21.009 1.00 90.94 70 PRO A C 1
ATOM 511 O O . PRO A 1 70 ? 17.075 0.563 -20.620 1.00 90.94 70 PRO A O 1
ATOM 514 N N . MET A 1 71 ? 15.027 1.469 -20.501 1.00 95.19 71 MET A N 1
ATOM 515 C CA . MET A 1 71 ? 14.534 0.502 -19.520 1.00 95.19 71 MET A CA 1
ATOM 516 C C . MET A 1 71 ? 14.251 -0.837 -20.218 1.00 95.19 71 MET A C 1
ATOM 518 O O . MET A 1 71 ? 13.396 -0.865 -21.110 1.00 95.19 71 MET A O 1
ATOM 522 N N . PRO A 1 72 ? 14.922 -1.938 -19.830 1.00 94.06 72 PRO A N 1
ATOM 523 C CA . PRO A 1 72 ? 14.689 -3.239 -20.441 1.00 94.06 72 PRO A CA 1
ATOM 524 C C . PRO A 1 72 ? 13.299 -3.788 -20.073 1.00 94.06 72 PRO A C 1
ATOM 526 O O . PRO A 1 72 ? 12.752 -3.428 -19.027 1.00 94.06 72 PRO A O 1
ATOM 529 N N . PRO A 1 73 ? 12.723 -4.676 -20.902 1.00 96.31 73 PRO A N 1
ATOM 530 C CA . PRO A 1 73 ? 11.522 -5.415 -20.532 1.00 96.31 73 PRO A CA 1
ATOM 531 C C . PRO A 1 73 ? 11.806 -6.379 -19.375 1.00 96.31 73 PRO A C 1
ATOM 533 O O . PRO A 1 73 ? 12.815 -7.085 -19.387 1.00 96.31 73 PRO A O 1
ATOM 536 N N . ALA A 1 74 ? 10.869 -6.499 -18.434 1.00 93.81 74 ALA A N 1
ATOM 537 C CA . ALA A 1 74 ? 10.866 -7.561 -17.427 1.00 93.81 74 ALA A CA 1
ATOM 538 C C . ALA A 1 74 ? 10.278 -8.861 -18.013 1.00 93.81 74 ALA A C 1
ATOM 540 O O . ALA A 1 74 ? 9.251 -9.368 -17.562 1.00 93.81 74 ALA A O 1
ATOM 541 N N . ALA A 1 75 ? 10.897 -9.369 -19.082 1.00 87.81 75 ALA A N 1
ATOM 542 C CA . ALA A 1 75 ? 10.362 -10.462 -19.899 1.00 87.81 75 ALA A CA 1
ATOM 543 C C . ALA A 1 75 ? 10.227 -11.799 -19.145 1.00 87.81 75 ALA A C 1
ATOM 545 O O . ALA A 1 75 ? 9.445 -12.656 -19.553 1.00 87.81 75 ALA A O 1
ATOM 546 N N . GLN A 1 76 ? 10.981 -11.970 -18.058 1.00 92.25 76 GLN A N 1
ATOM 547 C CA . GLN A 1 76 ? 10.960 -13.149 -17.196 1.00 92.25 76 GLN A CA 1
ATOM 548 C C . GLN A 1 76 ? 9.782 -13.179 -16.212 1.00 92.25 76 GLN A C 1
ATOM 550 O O . GLN A 1 76 ? 9.513 -14.228 -15.632 1.00 92.25 76 GLN A O 1
ATOM 555 N N . LEU A 1 77 ? 9.102 -12.048 -15.995 1.00 96.06 77 LEU A N 1
ATOM 556 C CA . LEU A 1 77 ? 8.013 -11.943 -15.027 1.00 96.06 77 LEU A CA 1
ATOM 557 C C . LEU A 1 77 ? 6.668 -12.267 -15.679 1.00 96.06 77 LEU A C 1
ATOM 559 O O . LEU A 1 77 ? 6.364 -11.808 -16.783 1.00 96.06 77 LEU A O 1
ATOM 563 N N . ASP A 1 78 ? 5.840 -13.040 -14.980 1.00 96.75 78 ASP A N 1
ATOM 564 C CA . ASP A 1 78 ? 4.448 -13.248 -15.369 1.00 96.75 78 ASP A CA 1
ATOM 565 C C . ASP A 1 78 ? 3.567 -12.036 -15.013 1.00 96.75 78 ASP A C 1
ATOM 567 O O . ASP A 1 78 ? 3.992 -11.079 -14.358 1.00 96.75 78 ASP A O 1
ATOM 571 N N . ASP A 1 79 ? 2.319 -12.053 -15.478 1.00 96.75 79 ASP A N 1
ATOM 572 C CA . ASP A 1 79 ? 1.394 -10.936 -15.282 1.00 96.75 79 ASP A CA 1
ATOM 573 C C . ASP A 1 79 ? 1.133 -10.657 -13.791 1.00 96.75 79 ASP A C 1
ATOM 575 O O . ASP A 1 79 ? 1.014 -9.498 -13.391 1.00 96.75 79 ASP A O 1
ATOM 579 N N . ALA A 1 80 ? 1.073 -11.699 -12.955 1.00 96.50 80 ALA A N 1
ATOM 580 C CA . ALA A 1 80 ? 0.828 -11.568 -11.520 1.00 96.50 80 ALA A CA 1
ATOM 581 C C . ALA A 1 80 ? 2.007 -10.894 -10.795 1.00 96.50 80 ALA A C 1
ATOM 583 O O . ALA A 1 80 ? 1.798 -10.022 -9.943 1.00 96.50 80 ALA A O 1
ATOM 584 N N . ALA A 1 81 ? 3.239 -11.236 -11.175 1.00 97.81 81 ALA A N 1
ATOM 585 C CA . ALA A 1 81 ? 4.457 -10.603 -10.688 1.00 97.81 81 ALA A CA 1
ATOM 586 C C . ALA A 1 81 ? 4.529 -9.123 -11.100 1.00 97.81 81 ALA A C 1
ATOM 588 O O . ALA A 1 81 ? 4.843 -8.261 -10.276 1.00 97.81 81 ALA A O 1
ATOM 589 N N . ILE A 1 82 ? 4.155 -8.794 -12.342 1.00 97.94 82 ILE A N 1
ATOM 590 C CA . ILE A 1 82 ? 4.108 -7.400 -12.811 1.00 97.94 82 ILE A CA 1
ATOM 591 C C . ILE A 1 82 ? 3.052 -6.593 -12.042 1.00 97.94 82 ILE A C 1
ATOM 593 O O . ILE A 1 82 ? 3.315 -5.459 -11.638 1.00 97.94 82 ILE A O 1
ATOM 597 N N . TRP A 1 83 ? 1.870 -7.155 -11.782 1.00 97.69 83 TRP A N 1
ATOM 598 C CA . TRP A 1 83 ? 0.862 -6.471 -10.964 1.00 97.69 83 TRP A CA 1
ATOM 599 C C . TRP A 1 83 ? 1.305 -6.280 -9.510 1.00 97.69 83 TRP A C 1
ATOM 601 O O . TRP A 1 83 ? 1.075 -5.206 -8.952 1.00 97.69 83 TRP A O 1
ATOM 611 N N . SER A 1 84 ? 2.012 -7.254 -8.934 1.00 97.88 84 SER A N 1
ATOM 612 C CA . SER A 1 84 ? 2.641 -7.120 -7.613 1.00 97.88 84 SER A CA 1
ATOM 613 C C . SER A 1 84 ? 3.648 -5.961 -7.579 1.00 97.88 84 SER A C 1
ATOM 615 O O . SER A 1 84 ? 3.594 -5.117 -6.682 1.00 97.88 84 SER A O 1
ATOM 617 N N . LEU A 1 85 ? 4.516 -5.843 -8.595 1.00 97.25 85 LEU A N 1
ATOM 618 C CA . LEU A 1 85 ? 5.439 -4.706 -8.744 1.00 97.25 85 LEU A CA 1
ATOM 619 C C . LEU A 1 85 ? 4.698 -3.364 -8.785 1.00 97.25 85 LEU A C 1
ATOM 621 O O . LEU A 1 85 ? 5.098 -2.411 -8.115 1.00 97.25 85 LEU A O 1
ATOM 625 N N . ILE A 1 86 ? 3.605 -3.282 -9.548 1.00 96.50 86 ILE A N 1
ATOM 626 C CA . ILE A 1 86 ? 2.791 -2.064 -9.656 1.00 96.50 86 ILE A CA 1
ATOM 627 C C . ILE A 1 86 ? 2.169 -1.693 -8.308 1.00 96.50 86 ILE A C 1
ATOM 629 O O . ILE A 1 86 ? 2.141 -0.511 -7.960 1.00 96.50 86 ILE A O 1
ATOM 633 N N . ASP A 1 87 ? 1.686 -2.669 -7.538 1.00 96.38 87 ASP A N 1
ATOM 634 C CA . ASP A 1 87 ? 1.153 -2.415 -6.201 1.00 96.38 87 ASP A CA 1
ATOM 635 C C . ASP A 1 87 ? 2.237 -1.861 -5.267 1.00 96.38 87 ASP A C 1
ATOM 637 O O . ASP A 1 87 ? 2.006 -0.866 -4.580 1.00 96.38 87 ASP A O 1
ATOM 641 N N . PHE A 1 88 ? 3.449 -2.423 -5.289 1.00 96.81 88 PHE A N 1
ATOM 642 C CA . PHE A 1 88 ? 4.559 -1.871 -4.513 1.00 96.81 88 PHE A CA 1
ATOM 643 C C . PHE A 1 88 ? 4.929 -0.447 -4.958 1.00 96.81 88 PHE A C 1
ATOM 645 O O . PHE A 1 88 ? 5.070 0.442 -4.120 1.00 96.81 88 PHE A O 1
ATOM 652 N N . ILE A 1 89 ? 5.026 -0.183 -6.264 1.00 95.56 89 ILE A N 1
ATOM 653 C CA . ILE A 1 89 ? 5.305 1.162 -6.796 1.00 95.56 89 ILE A CA 1
ATOM 654 C C . ILE A 1 89 ? 4.246 2.168 -6.315 1.00 95.56 89 ILE A C 1
ATOM 656 O O . ILE A 1 89 ? 4.583 3.264 -5.859 1.00 95.56 89 ILE A O 1
ATOM 660 N N . ARG A 1 90 ? 2.965 1.784 -6.336 1.00 93.56 90 ARG A N 1
ATOM 661 C CA . ARG A 1 90 ? 1.867 2.612 -5.816 1.00 93.56 90 ARG A CA 1
ATOM 662 C C . ARG A 1 90 ? 1.960 2.847 -4.315 1.00 93.56 90 ARG A C 1
ATOM 664 O O . ARG A 1 90 ? 1.707 3.969 -3.883 1.00 93.56 90 ARG A O 1
ATOM 671 N N . LEU A 1 91 ? 2.372 1.847 -3.537 1.00 93.88 91 LEU A N 1
ATOM 672 C CA . LEU A 1 91 ? 2.645 2.019 -2.109 1.00 93.88 91 LEU A CA 1
ATOM 673 C C . LEU A 1 91 ? 3.721 3.085 -1.884 1.00 93.88 91 LEU A C 1
ATOM 675 O O . LEU A 1 91 ? 3.536 3.983 -1.065 1.00 93.88 91 LEU A O 1
ATOM 679 N N . ARG A 1 92 ? 4.821 3.032 -2.644 1.00 93.06 92 ARG A N 1
ATOM 680 C CA . ARG A 1 92 ? 5.919 4.006 -2.541 1.00 93.06 92 ARG A CA 1
ATOM 681 C C . ARG A 1 92 ? 5.490 5.417 -2.919 1.00 93.06 92 ARG A C 1
ATOM 683 O O . ARG A 1 92 ? 5.868 6.365 -2.232 1.00 93.06 92 ARG A O 1
ATOM 690 N N . ALA A 1 93 ? 4.679 5.556 -3.964 1.00 90.56 93 ALA A N 1
ATOM 691 C CA . ALA A 1 93 ? 4.085 6.838 -4.328 1.00 90.56 93 ALA A CA 1
ATOM 692 C C . ALA A 1 93 ? 3.121 7.350 -3.240 1.00 90.56 93 ALA A C 1
ATOM 694 O O . ALA A 1 93 ? 3.170 8.521 -2.862 1.00 90.56 93 ALA A O 1
ATOM 695 N N . GLY A 1 94 ? 2.309 6.459 -2.663 1.00 88.50 94 GLY A N 1
ATOM 696 C CA . GLY A 1 94 ? 1.419 6.755 -1.541 1.00 88.50 94 GLY A CA 1
ATOM 697 C C . GLY A 1 94 ? 2.156 7.204 -0.275 1.00 88.50 94 GLY A C 1
ATOM 698 O O . GLY A 1 94 ? 1.697 8.119 0.406 1.00 88.50 94 GLY A O 1
ATOM 699 N N . ALA A 1 95 ? 3.331 6.638 0.008 1.00 87.81 95 ALA A N 1
ATOM 700 C CA . ALA A 1 95 ? 4.141 7.003 1.171 1.00 87.81 95 ALA A CA 1
ATOM 701 C C . ALA A 1 95 ? 4.595 8.471 1.136 1.00 87.81 95 ALA A C 1
ATOM 703 O O . ALA A 1 95 ? 4.705 9.122 2.174 1.00 87.81 95 ALA A O 1
ATOM 704 N N . ARG A 1 96 ? 4.812 9.031 -0.063 1.00 82.88 96 ARG A N 1
ATOM 705 C CA . ARG A 1 96 ? 5.111 10.461 -0.229 1.00 82.88 96 ARG A CA 1
ATOM 706 C C . ARG A 1 96 ? 3.909 11.367 -0.012 1.00 82.88 96 ARG A C 1
ATOM 708 O O . ARG A 1 96 ? 4.090 12.494 0.427 1.00 82.88 96 ARG A O 1
ATOM 715 N N . ILE A 1 97 ? 2.709 10.881 -0.317 1.00 77.25 97 ILE A N 1
ATOM 716 C CA . ILE A 1 97 ? 1.456 11.603 -0.063 1.00 77.25 97 ILE A CA 1
ATOM 717 C C . ILE A 1 97 ? 1.164 11.633 1.444 1.00 77.25 97 ILE A C 1
ATOM 719 O O . ILE A 1 97 ? 0.635 12.612 1.957 1.00 77.25 97 ILE A O 1
ATOM 723 N N . PHE A 1 98 ? 1.552 10.583 2.170 1.00 76.00 98 PHE A N 1
ATOM 724 C CA . PHE A 1 98 ? 1.256 10.413 3.593 1.00 76.00 98 PHE A CA 1
ATOM 725 C C . PHE A 1 98 ? 2.044 11.342 4.551 1.00 76.00 98 PHE A C 1
ATOM 727 O O . PHE A 1 98 ? 1.792 11.344 5.753 1.00 76.00 98 PHE A O 1
ATOM 734 N N . SER A 1 99 ? 2.993 12.150 4.068 1.00 61.34 99 SER A N 1
ATOM 735 C CA . SER A 1 99 ? 3.912 12.942 4.906 1.00 61.34 99 SER A CA 1
ATOM 736 C C . SER A 1 99 ? 3.804 14.441 4.573 1.00 61.34 99 SER A C 1
ATOM 738 O O . SER A 1 99 ? 4.062 14.754 3.410 1.00 61.34 99 SER A O 1
ATOM 740 N N . PRO A 1 100 ? 3.480 15.404 5.485 1.00 52.75 100 PRO A N 1
ATOM 741 C CA . PRO A 1 100 ? 3.194 15.399 6.937 1.00 52.75 100 PRO A CA 1
ATOM 742 C C . PRO A 1 100 ? 1.746 15.859 7.313 1.00 52.75 100 PRO A C 1
ATOM 744 O O . PRO A 1 100 ? 0.895 16.054 6.449 1.00 52.75 100 PRO A O 1
ATOM 747 N N . SER A 1 101 ? 1.460 16.068 8.615 1.00 50.09 101 SER A N 1
ATOM 748 C CA . SER A 1 101 ? 0.148 16.439 9.222 1.00 50.09 101 SER A CA 1
ATOM 749 C C . SER A 1 101 ? -0.574 17.662 8.622 1.00 50.09 101 SER A C 1
ATOM 751 O O . SER A 1 101 ? -1.779 17.855 8.835 1.00 50.09 101 SER A O 1
ATOM 753 N N . GLU A 1 102 ? 0.153 18.490 7.879 1.00 46.31 102 GLU A N 1
ATOM 754 C CA . GLU A 1 102 ? -0.334 19.686 7.191 1.00 46.31 102 GLU A CA 1
ATOM 755 C C . GLU A 1 102 ? -1.053 19.354 5.872 1.00 46.31 102 GLU A C 1
ATOM 757 O O . GLU A 1 102 ? -1.948 20.089 5.466 1.00 46.31 102 GLU A O 1
ATOM 762 N N . MET A 1 103 ? -0.760 18.200 5.258 1.00 47.47 103 MET A N 1
ATOM 763 C CA . MET A 1 103 ? -1.375 17.724 4.009 1.00 47.47 103 MET A CA 1
ATOM 764 C C . MET A 1 103 ? -2.520 16.721 4.221 1.00 47.47 103 MET A C 1
ATOM 766 O O . MET A 1 103 ? -2.937 16.032 3.293 1.00 47.47 103 MET A O 1
ATOM 770 N N . ARG A 1 104 ? -3.107 16.691 5.427 1.00 53.69 104 ARG A N 1
ATOM 771 C CA . ARG A 1 104 ? -4.222 15.802 5.825 1.00 53.69 104 ARG A CA 1
ATOM 772 C C . ARG A 1 104 ? -5.466 15.835 4.912 1.00 53.69 104 ARG A C 1
ATOM 774 O O . ARG A 1 104 ? -6.323 14.965 5.033 1.00 53.69 104 ARG A O 1
ATOM 781 N N . TRP A 1 105 ? -5.559 16.811 4.004 1.00 51.84 105 TRP A N 1
ATOM 782 C CA . TRP A 1 105 ? -6.681 17.007 3.078 1.00 51.84 105 TRP A CA 1
ATOM 783 C C . TRP A 1 105 ? -6.309 16.947 1.586 1.00 51.84 105 TRP A C 1
ATOM 785 O O . TRP A 1 105 ? -7.209 16.932 0.753 1.00 51.84 105 TRP A O 1
ATOM 795 N N . SER A 1 106 ? -5.020 16.921 1.223 1.00 53.62 106 SER A N 1
ATOM 796 C CA . SER A 1 106 ? -4.565 17.013 -0.180 1.00 53.62 106 SER A CA 1
ATOM 797 C C . SER A 1 106 ? -4.291 15.660 -0.843 1.00 53.62 106 SER A C 1
ATOM 799 O O . SER A 1 106 ? -3.924 15.605 -2.013 1.00 53.62 106 SER A O 1
ATOM 801 N N . GLY A 1 107 ? -4.472 14.568 -0.105 1.00 64.00 107 GLY A N 1
ATOM 802 C CA . GLY A 1 107 ? -4.353 13.209 -0.609 1.00 64.00 107 GLY A CA 1
ATOM 803 C C . GLY A 1 107 ? -4.126 12.232 0.533 1.00 64.00 107 GLY A C 1
ATOM 804 O O . GLY A 1 107 ? -3.496 12.557 1.534 1.00 64.00 107 GLY A O 1
ATOM 805 N N . THR A 1 108 ? -4.643 11.022 0.389 1.00 76.94 108 THR A N 1
ATOM 806 C CA . THR A 1 108 ? -4.400 9.919 1.320 1.00 76.94 108 THR A CA 1
ATOM 807 C C . THR A 1 108 ? -4.053 8.687 0.503 1.00 76.94 108 THR A C 1
ATOM 809 O O . THR A 1 108 ? -4.658 8.451 -0.549 1.00 76.94 108 THR A O 1
ATOM 812 N N . PRO A 1 109 ? -3.058 7.903 0.936 1.00 87.94 109 PRO A N 1
ATOM 813 C CA . PRO A 1 109 ? -2.784 6.644 0.284 1.00 87.94 109 PRO A CA 1
ATOM 814 C C . PRO A 1 109 ? -3.929 5.659 0.515 1.00 87.94 109 PRO A C 1
ATOM 816 O O . PRO A 1 109 ? -4.587 5.633 1.560 1.00 87.94 109 PRO A O 1
ATOM 819 N N . ARG A 1 110 ? -4.131 4.782 -0.466 1.00 90.31 110 ARG A N 1
ATOM 820 C CA . ARG A 1 110 ? -5.023 3.640 -0.295 1.00 90.31 110 ARG A CA 1
ATOM 821 C C . ARG A 1 110 ? -4.457 2.713 0.776 1.00 90.31 110 ARG A C 1
ATOM 823 O O . ARG A 1 110 ? -3.252 2.456 0.800 1.00 90.31 110 ARG A O 1
ATOM 830 N N . MET A 1 111 ? -5.328 2.197 1.634 1.00 93.94 111 MET A N 1
ATOM 831 C CA . MET A 1 111 ? -4.957 1.173 2.601 1.00 93.94 111 MET A CA 1
ATOM 832 C C . MET A 1 111 ? -4.532 -0.109 1.860 1.00 93.94 111 MET A C 1
ATOM 834 O O . MET A 1 111 ? -5.285 -0.556 0.988 1.00 93.94 111 MET A O 1
ATOM 838 N N . PRO A 1 112 ? -3.371 -0.717 2.182 1.00 96.06 112 PRO A N 1
ATOM 839 C CA . PRO A 1 112 ? -3.043 -2.065 1.727 1.00 96.06 112 PRO A CA 1
ATOM 840 C C . PRO A 1 112 ? -4.170 -3.040 2.077 1.00 96.06 112 PRO A C 1
ATOM 842 O O . PRO A 1 112 ? -4.622 -3.086 3.223 1.00 96.06 112 PRO A O 1
ATOM 845 N N . GLY A 1 113 ? -4.643 -3.797 1.090 1.00 96.06 113 GLY A N 1
ATOM 846 C CA . GLY A 1 113 ? -5.742 -4.736 1.280 1.00 96.06 113 GLY A CA 1
ATOM 847 C C . GLY A 1 113 ? -5.366 -5.834 2.275 1.00 96.06 113 GLY A C 1
ATOM 848 O O . GLY A 1 113 ? -4.279 -6.404 2.197 1.00 96.06 113 GLY A O 1
ATOM 849 N N . PHE A 1 114 ? -6.267 -6.139 3.199 1.00 97.00 114 PHE A N 1
ATOM 850 C CA . PHE A 1 114 ? -6.131 -7.238 4.149 1.00 97.00 114 PHE A CA 1
ATOM 851 C C . PHE A 1 114 ? -7.497 -7.879 4.386 1.00 97.00 114 PHE A C 1
ATOM 853 O O . PHE A 1 114 ? -8.532 -7.269 4.106 1.00 97.00 114 PHE A O 1
ATOM 860 N N . VAL A 1 115 ? -7.483 -9.091 4.934 1.00 97.06 115 VAL A N 1
ATOM 861 C CA . VAL A 1 115 ? -8.679 -9.812 5.370 1.00 97.06 115 VAL A CA 1
ATOM 862 C C . VAL A 1 115 ? -8.551 -10.076 6.861 1.00 97.06 115 VAL A C 1
ATOM 864 O O . VAL A 1 115 ? -7.548 -10.622 7.317 1.00 97.06 115 VAL A O 1
ATOM 867 N N . ALA A 1 116 ? -9.558 -9.665 7.626 1.00 97.12 116 ALA A N 1
ATOM 868 C CA . ALA A 1 116 ? -9.729 -10.075 9.010 1.00 97.12 116 ALA A CA 1
ATOM 869 C C . ALA A 1 116 ? -11.001 -10.907 9.148 1.00 97.12 116 ALA A C 1
ATOM 871 O O . ALA A 1 116 ? -12.045 -10.554 8.593 1.00 97.12 116 ALA A O 1
ATOM 872 N N . ARG A 1 117 ? -10.908 -12.010 9.892 1.00 96.94 117 ARG A N 1
ATOM 873 C CA . ARG A 1 117 ? -12.001 -12.967 10.067 1.00 96.94 117 ARG A CA 1
ATOM 874 C C . ARG A 1 117 ? -12.414 -13.027 11.525 1.00 96.94 117 ARG A C 1
ATOM 876 O O . ARG A 1 117 ? -11.622 -13.369 12.396 1.00 96.94 117 ARG A O 1
ATOM 883 N N . CYS A 1 118 ? -13.661 -12.676 11.785 1.00 95.06 118 CYS A N 1
ATOM 884 C CA . CYS A 1 118 ? -14.253 -12.702 13.111 1.00 95.06 118 CYS A CA 1
ATOM 885 C C . CYS A 1 118 ? -14.677 -14.129 13.494 1.00 95.06 118 CYS A C 1
ATOM 887 O O . CYS A 1 118 ? -14.888 -14.982 12.629 1.00 95.06 118 CYS A O 1
ATOM 889 N N . ALA A 1 119 ? -14.832 -14.392 14.795 1.00 94.06 119 ALA A N 1
ATOM 890 C CA . ALA A 1 119 ? -15.226 -15.711 15.302 1.00 94.06 119 ALA A CA 1
ATOM 891 C C . ALA A 1 119 ? -16.628 -16.154 14.835 1.00 94.06 119 ALA A C 1
ATOM 893 O O . ALA A 1 119 ? -16.891 -17.346 14.717 1.00 94.06 119 ALA A O 1
ATOM 894 N N . ASP A 1 120 ? -17.508 -15.197 14.538 1.00 93.19 120 ASP A N 1
ATOM 895 C CA . ASP A 1 120 ? -18.853 -15.415 13.992 1.00 93.19 120 ASP A CA 1
ATOM 896 C C . ASP A 1 120 ? -18.868 -15.640 12.464 1.00 93.19 120 ASP A C 1
ATOM 898 O O . ASP A 1 120 ? -19.932 -15.803 11.870 1.00 93.19 120 ASP A O 1
ATOM 902 N N . GLY A 1 121 ? -17.698 -15.645 11.814 1.00 92.88 121 GLY A N 1
ATOM 903 C CA . GLY A 1 121 ? -17.549 -15.781 10.366 1.00 92.88 121 GLY A CA 1
ATOM 904 C C . GLY A 1 121 ? -17.609 -14.462 9.588 1.00 92.88 121 GLY A C 1
ATOM 905 O O . GLY A 1 121 ? -17.381 -14.480 8.376 1.00 92.88 121 GLY A O 1
ATOM 906 N N . THR A 1 122 ? -17.855 -13.324 10.248 1.00 93.25 122 THR A N 1
ATOM 907 C CA . THR A 1 122 ? -17.835 -12.001 9.611 1.00 93.25 122 THR A CA 1
ATOM 908 C C . THR A 1 122 ? -16.452 -11.705 9.023 1.00 93.25 122 THR A C 1
ATOM 910 O O . THR A 1 122 ? -15.424 -11.949 9.658 1.00 93.25 122 THR A O 1
ATOM 913 N N . ILE A 1 123 ? -16.419 -11.157 7.804 1.00 94.62 123 ILE A N 1
ATOM 914 C CA . ILE A 1 123 ? -15.186 -10.750 7.121 1.00 94.62 123 ILE A CA 1
ATOM 915 C C . ILE A 1 123 ? -15.087 -9.226 7.093 1.00 94.62 123 ILE A C 1
ATOM 917 O O . ILE A 1 123 ? -16.008 -8.531 6.657 1.00 94.62 123 ILE A O 1
ATOM 921 N N . ILE A 1 124 ? -13.938 -8.713 7.522 1.00 94.81 124 ILE A N 1
ATOM 922 C CA . ILE A 1 124 ? -13.592 -7.296 7.500 1.00 94.81 124 ILE A CA 1
ATOM 923 C C . ILE A 1 124 ? -12.460 -7.088 6.492 1.00 94.81 124 ILE A C 1
ATOM 925 O O . ILE A 1 124 ? -11.418 -7.736 6.577 1.00 94.81 124 ILE A O 1
ATOM 929 N N . ALA A 1 125 ? -12.659 -6.158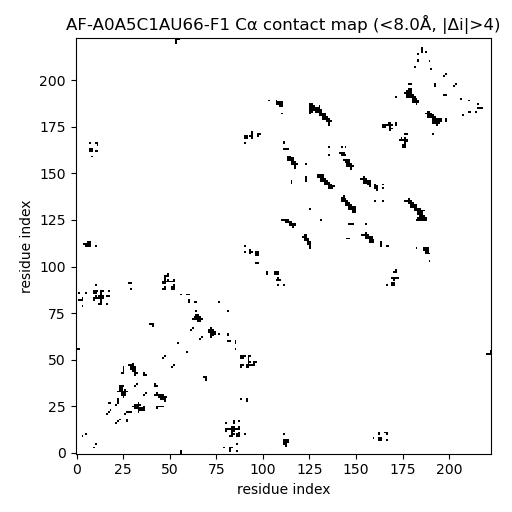 5.558 1.00 95.31 125 ALA A N 1
ATOM 930 C CA . ALA A 1 125 ? -11.657 -5.744 4.582 1.00 95.31 125 ALA A CA 1
ATOM 931 C C . ALA A 1 125 ? -11.821 -4.246 4.255 1.00 95.31 125 ALA A C 1
ATOM 933 O O . ALA A 1 125 ? -12.951 -3.748 4.279 1.00 95.31 125 ALA A O 1
ATOM 934 N N . PRO A 1 126 ? -10.736 -3.510 3.947 1.00 94.69 126 PRO A N 1
ATOM 935 C CA . PRO A 1 126 ? -10.814 -2.096 3.578 1.00 94.69 126 PRO A CA 1
ATOM 936 C C . PRO A 1 126 ? -11.723 -1.828 2.375 1.00 94.69 126 PRO A C 1
ATOM 938 O O . PRO A 1 126 ? -11.719 -2.580 1.403 1.00 94.69 126 PRO A O 1
ATOM 941 N N . GLY A 1 127 ? -12.445 -0.704 2.404 1.00 90.62 127 GLY A N 1
ATOM 942 C CA . GLY A 1 127 ? -13.241 -0.240 1.262 1.00 90.62 127 GLY A CA 1
ATOM 943 C C . GLY A 1 127 ? -14.589 -0.938 1.077 1.00 90.62 127 GLY A C 1
ATOM 944 O O . GLY A 1 127 ? -15.188 -0.822 0.012 1.00 90.62 127 GLY A O 1
ATOM 945 N N . ASN A 1 128 ? -15.081 -1.648 2.096 1.00 88.00 128 ASN A N 1
ATOM 946 C CA . ASN A 1 128 ? -16.386 -2.315 2.084 1.00 88.00 128 ASN A CA 1
ATOM 947 C C . ASN A 1 128 ? -17.532 -1.449 2.653 1.00 88.00 128 ASN A C 1
ATOM 949 O O . ASN A 1 128 ? -18.568 -1.978 3.053 1.00 88.00 128 ASN A O 1
ATOM 953 N N . GLY A 1 129 ? -17.349 -0.127 2.726 1.00 90.00 129 GLY A N 1
ATOM 954 C CA . GLY A 1 129 ? -18.357 0.809 3.227 1.00 90.00 129 GLY A CA 1
ATOM 955 C C . GLY A 1 129 ? -18.336 1.029 4.741 1.00 90.00 129 GLY A C 1
ATOM 956 O O . GLY A 1 129 ? -19.117 1.838 5.238 1.00 90.00 129 GLY A O 1
ATOM 957 N N . LYS A 1 130 ? -17.442 0.364 5.485 1.00 92.56 130 LYS A N 1
ATOM 958 C CA . LYS A 1 130 ? -17.259 0.595 6.924 1.00 92.56 130 LYS A CA 1
ATOM 959 C C . LYS A 1 130 ? -15.905 1.215 7.225 1.00 92.56 130 LYS A C 1
ATOM 961 O O . LYS A 1 130 ? -14.891 0.818 6.659 1.00 92.56 130 LYS A O 1
ATOM 966 N N . LEU A 1 131 ? -15.898 2.168 8.155 1.00 94.88 131 LEU A N 1
ATOM 967 C CA . LEU A 1 131 ? -14.664 2.650 8.759 1.00 94.88 131 LEU A CA 1
ATOM 968 C C . LEU A 1 131 ? -14.030 1.505 9.551 1.00 94.88 131 LEU A C 1
ATOM 970 O O . LEU A 1 131 ? -14.736 0.774 10.247 1.00 94.88 131 LEU A O 1
ATOM 974 N N . LEU A 1 132 ? -12.708 1.369 9.464 1.00 96.50 132 LEU A N 1
ATOM 975 C CA . LEU A 1 132 ? -11.957 0.326 10.152 1.00 96.50 132 LEU A CA 1
ATOM 976 C C . LEU A 1 132 ? -10.873 0.908 11.059 1.00 96.50 132 LEU A C 1
ATOM 978 O O . LEU A 1 132 ? -10.239 1.918 10.747 1.00 96.50 132 LEU A O 1
ATOM 982 N N . GLN A 1 133 ? -10.616 0.193 12.147 1.00 96.88 133 GLN A N 1
ATOM 983 C CA . GLN A 1 133 ? -9.509 0.414 13.068 1.00 96.88 133 GLN A CA 1
ATOM 984 C C . GLN A 1 133 ? -8.645 -0.852 13.111 1.00 96.88 133 GLN A C 1
ATOM 986 O O . GLN A 1 133 ? -9.030 -1.825 13.756 1.00 96.88 133 GLN A O 1
ATOM 991 N N . PRO A 1 134 ? -7.528 -0.905 12.373 1.00 97.31 134 PRO A N 1
ATOM 992 C CA . PRO A 1 134 ? -6.519 -1.945 12.540 1.00 97.31 134 PRO A CA 1
ATOM 993 C C . PRO A 1 134 ? -5.507 -1.597 13.641 1.00 97.31 134 PRO A C 1
ATOM 995 O O . PRO A 1 134 ? -4.968 -0.489 13.659 1.00 97.31 134 PRO A O 1
ATOM 998 N N . TRP A 1 135 ? -5.204 -2.564 14.505 1.00 97.62 135 TRP A N 1
ATOM 999 C CA . TRP A 1 135 ? -4.086 -2.556 15.452 1.00 97.62 135 TRP A CA 1
ATOM 1000 C C . TRP A 1 135 ? -3.005 -3.507 14.965 1.00 97.62 135 TRP A C 1
ATOM 1002 O O . TRP A 1 135 ? -3.312 -4.613 14.519 1.00 97.62 135 TRP A O 1
ATOM 1012 N N . ILE A 1 136 ? -1.755 -3.068 15.056 1.00 97.38 136 ILE A N 1
ATOM 1013 C CA . ILE A 1 136 ? -0.589 -3.828 14.631 1.00 97.38 136 ILE A CA 1
ATOM 1014 C C . ILE A 1 136 ? 0.323 -3.967 15.842 1.00 97.38 136 ILE A C 1
ATOM 1016 O O . ILE A 1 136 ? 0.833 -2.980 16.371 1.00 97.38 136 ILE A O 1
ATOM 1020 N N . GLY A 1 137 ? 0.516 -5.207 16.271 1.00 94.56 137 GLY A N 1
ATOM 1021 C CA . GLY A 1 137 ? 1.402 -5.567 17.362 1.00 94.56 137 GLY A CA 1
ATOM 1022 C C . GLY A 1 137 ? 2.578 -6.404 16.877 1.00 94.56 137 GLY A C 1
ATOM 1023 O O . GLY A 1 137 ? 2.740 -6.707 15.691 1.00 94.56 137 GLY A O 1
ATOM 1024 N N . ARG A 1 138 ? 3.419 -6.793 17.830 1.00 92.44 138 ARG A N 1
ATOM 1025 C CA . ARG A 1 138 ? 4.483 -7.770 17.627 1.00 92.44 138 ARG A CA 1
ATOM 1026 C C . ARG A 1 138 ? 4.578 -8.657 18.858 1.00 92.44 138 ARG A C 1
ATOM 1028 O O . ARG A 1 138 ? 4.552 -8.152 19.976 1.00 92.44 138 ARG A O 1
ATOM 1035 N N . ASP A 1 139 ? 4.723 -9.949 18.632 1.00 89.81 139 ASP A N 1
ATOM 1036 C CA . ASP A 1 139 ? 4.986 -10.958 19.650 1.00 89.81 139 ASP A CA 1
ATOM 1037 C C . ASP A 1 139 ? 6.188 -11.829 19.240 1.00 89.81 139 ASP A C 1
ATOM 1039 O O . ASP A 1 139 ? 6.937 -11.499 18.314 1.00 89.81 139 ASP A O 1
ATOM 1043 N N . GLU A 1 140 ? 6.406 -12.923 19.967 1.00 89.56 140 GLU A N 1
ATOM 1044 C CA . GLU A 1 140 ? 7.498 -13.872 19.731 1.00 89.56 140 GLU A CA 1
ATOM 1045 C C . GLU A 1 140 ? 7.432 -14.575 18.360 1.00 89.56 140 GLU A C 1
ATOM 1047 O O . GLU A 1 140 ? 8.464 -15.005 17.848 1.00 89.56 140 GLU A O 1
ATOM 1052 N N . HIS A 1 141 ? 6.256 -14.628 17.729 1.00 87.19 141 HIS A N 1
ATOM 1053 C CA . HIS A 1 141 ? 6.019 -15.219 16.409 1.00 87.19 141 HIS A CA 1
ATOM 1054 C C . HIS A 1 141 ? 6.054 -14.177 15.272 1.00 87.19 141 HIS A C 1
ATOM 1056 O O . HIS A 1 141 ? 5.848 -14.518 14.105 1.00 87.19 141 HIS A O 1
ATOM 1062 N N . GLY A 1 142 ? 6.341 -12.907 15.582 1.00 92.12 142 GLY A N 1
ATOM 1063 C CA . GLY A 1 142 ? 6.459 -11.809 14.621 1.00 92.12 142 GLY A CA 1
ATOM 1064 C C . GLY A 1 142 ? 5.332 -10.783 14.751 1.00 92.12 142 GLY A C 1
ATOM 1065 O O . GLY A 1 142 ? 4.812 -10.551 15.836 1.00 92.12 142 GLY A O 1
ATOM 1066 N N . ALA A 1 143 ? 4.979 -10.092 13.662 1.00 94.75 143 ALA A N 1
ATOM 1067 C CA . ALA A 1 143 ? 3.834 -9.185 13.672 1.00 94.75 143 ALA A CA 1
ATOM 1068 C C . ALA A 1 143 ? 2.505 -9.929 13.877 1.00 94.75 143 ALA A C 1
ATOM 1070 O O . ALA A 1 143 ? 2.242 -10.946 13.236 1.00 94.75 143 ALA A O 1
ATOM 1071 N N . ASN A 1 144 ? 1.638 -9.350 14.698 1.00 96.62 144 ASN A N 1
ATOM 1072 C CA . ASN A 1 144 ? 0.229 -9.706 14.788 1.00 96.62 144 ASN A CA 1
ATOM 1073 C C . ASN A 1 144 ? -0.616 -8.489 14.399 1.00 96.62 144 ASN A C 1
ATOM 1075 O O . ASN A 1 144 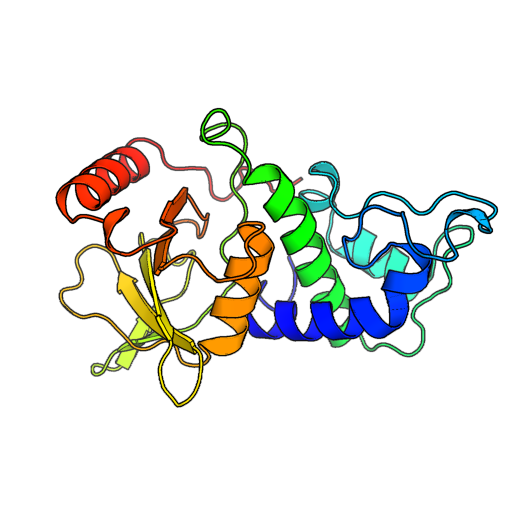? -0.152 -7.348 14.453 1.00 96.62 144 ASN A O 1
ATOM 1079 N N . ALA A 1 145 ? -1.850 -8.725 13.963 1.00 97.62 145 ALA A N 1
ATOM 1080 C CA . ALA A 1 145 ? -2.769 -7.642 13.663 1.00 97.62 145 ALA A CA 1
ATOM 1081 C C . ALA A 1 145 ? -4.218 -8.051 13.912 1.00 97.62 145 ALA A C 1
ATOM 1083 O O . ALA A 1 145 ? -4.617 -9.200 13.710 1.00 97.62 145 ALA A O 1
ATOM 1084 N N . GLN A 1 146 ? -5.013 -7.079 14.340 1.00 97.56 146 GLN A N 1
ATOM 1085 C CA . GLN A 1 146 ? -6.451 -7.214 14.522 1.00 97.56 146 GLN A CA 1
ATOM 1086 C C . GLN A 1 146 ? -7.147 -6.007 13.911 1.00 97.56 146 GLN A C 1
ATOM 1088 O O . GLN A 1 146 ? -6.595 -4.912 13.920 1.00 97.56 146 GLN A O 1
ATOM 1093 N N . ALA A 1 147 ? -8.368 -6.179 13.421 1.00 97.50 147 ALA A N 1
ATOM 1094 C CA . ALA A 1 147 ? -9.174 -5.089 12.895 1.00 97.50 147 ALA A CA 1
ATOM 1095 C C . ALA A 1 147 ? -10.565 -5.073 13.525 1.00 97.50 147 ALA A C 1
ATOM 1097 O O . ALA A 1 147 ? -11.154 -6.118 13.793 1.00 97.50 147 ALA A O 1
ATOM 1098 N N . GLN A 1 148 ? -11.102 -3.877 13.729 1.00 96.75 148 GLN A N 1
ATOM 1099 C CA . GLN A 1 148 ? -12.478 -3.653 14.159 1.00 96.75 148 GLN A CA 1
ATOM 1100 C C . GLN A 1 148 ? -13.171 -2.747 13.152 1.00 96.75 148 GLN A C 1
ATOM 1102 O O . GLN A 1 148 ? -12.625 -1.715 12.759 1.00 96.75 148 GLN A O 1
ATOM 1107 N N . ALA A 1 149 ? -14.371 -3.136 12.737 1.00 95.38 149 ALA A N 1
ATOM 1108 C CA . ALA A 1 149 ? -15.235 -2.281 11.941 1.00 95.38 149 ALA A CA 1
ATOM 1109 C C . ALA A 1 149 ? -16.030 -1.335 12.849 1.00 95.38 149 ALA A C 1
ATOM 1111 O O . ALA A 1 149 ? -16.338 -1.667 13.992 1.00 95.38 149 ALA A O 1
ATOM 1112 N N . ASP A 1 150 ? -16.390 -0.166 12.332 1.00 91.50 150 ASP A N 1
ATOM 1113 C CA . ASP A 1 150 ? -17.222 0.790 13.056 1.00 91.50 150 ASP A CA 1
ATOM 1114 C C . ASP A 1 150 ? -18.565 0.166 13.474 1.00 91.50 150 ASP A C 1
ATOM 1116 O O . ASP A 1 150 ? -19.221 -0.528 12.686 1.00 91.50 150 ASP A O 1
ATOM 1120 N N . GLY A 1 151 ? -18.941 0.387 14.736 1.00 86.81 151 GLY A N 1
ATOM 1121 C CA . GLY A 1 151 ? -20.111 -0.219 15.376 1.00 86.81 151 GLY A CA 1
ATOM 1122 C C . GLY A 1 151 ? -19.998 -1.713 15.710 1.00 86.81 151 GLY A C 1
ATOM 1123 O O . GLY A 1 151 ? -20.991 -2.291 16.138 1.00 86.81 151 GLY A O 1
ATOM 1124 N N . ALA A 1 152 ? -18.842 -2.356 15.506 1.00 90.56 152 ALA A N 1
ATOM 1125 C CA . ALA A 1 152 ? -18.614 -3.734 15.944 1.00 90.56 152 ALA A CA 1
ATOM 1126 C C . ALA A 1 152 ? -18.005 -3.772 17.351 1.00 90.56 152 ALA A C 1
ATOM 1128 O O . ALA A 1 152 ? -17.070 -3.029 17.639 1.00 90.56 152 ALA A O 1
ATOM 1129 N N . ASP A 1 153 ? -18.461 -4.695 18.196 1.00 86.00 153 ASP A N 1
ATOM 1130 C CA . ASP A 1 153 ? -17.951 -4.840 19.569 1.00 86.00 153 ASP A CA 1
ATOM 1131 C C . ASP A 1 153 ? -16.635 -5.630 19.640 1.00 86.00 153 ASP A C 1
ATOM 1133 O O . ASP A 1 153 ? -15.831 -5.440 20.552 1.00 86.00 153 ASP A O 1
ATOM 1137 N N . ALA A 1 154 ? -16.391 -6.507 18.662 1.00 91.19 154 ALA A N 1
ATOM 1138 C CA . ALA A 1 154 ? -15.244 -7.407 18.646 1.00 91.19 154 ALA A CA 1
ATOM 1139 C C . ALA A 1 154 ? -14.138 -6.942 17.690 1.00 91.19 154 ALA A C 1
ATOM 1141 O O . ALA A 1 154 ? -14.392 -6.425 16.599 1.00 91.19 154 ALA A O 1
ATOM 1142 N N . ARG A 1 155 ? -12.889 -7.204 18.091 1.00 95.81 155 ARG A N 1
ATOM 1143 C CA . ARG A 1 155 ? -11.721 -7.163 17.207 1.00 95.81 155 ARG A CA 1
ATOM 1144 C C . ARG A 1 155 ? -11.536 -8.526 16.557 1.00 95.81 155 ARG A C 1
ATOM 1146 O O . ARG A 1 155 ? -11.628 -9.551 17.228 1.00 95.81 155 ARG A O 1
ATOM 1153 N N . CYS A 1 156 ? -11.240 -8.526 15.267 1.00 96.81 156 CYS A N 1
ATOM 1154 C CA . CYS A 1 156 ? -11.104 -9.736 14.471 1.00 96.81 156 CYS A CA 1
ATOM 1155 C C . CYS A 1 156 ? -9.648 -9.903 14.021 1.00 96.81 156 CYS A C 1
ATOM 1157 O O . CYS A 1 156 ? -9.059 -8.926 13.546 1.00 96.81 156 CYS A O 1
ATOM 1159 N N . PRO A 1 157 ? -9.040 -11.091 14.178 1.00 97.56 157 PRO A N 1
ATOM 1160 C CA . PRO A 1 157 ? -7.671 -11.334 13.737 1.00 97.56 157 PRO A CA 1
ATOM 1161 C C . PRO A 1 157 ? -7.540 -11.154 12.223 1.00 97.56 157 PRO A C 1
ATOM 1163 O O . PRO A 1 157 ? -8.402 -11.591 11.456 1.00 97.56 157 PRO A O 1
ATOM 1166 N N . VAL A 1 158 ? -6.455 -10.506 11.804 1.00 97.69 158 VAL A N 1
ATOM 1167 C CA . VAL A 1 158 ? -6.041 -10.423 10.398 1.00 97.69 158 VAL A CA 1
ATOM 1168 C C . VAL A 1 158 ? -5.383 -11.746 10.010 1.00 97.69 158 VAL A C 1
ATOM 1170 O O . VAL A 1 158 ? -4.531 -12.230 10.750 1.00 97.69 158 VAL A O 1
ATOM 1173 N N . GLU A 1 159 ? -5.767 -12.319 8.866 1.00 95.81 159 GLU A N 1
ATOM 1174 C CA . GLU A 1 159 ? -5.285 -13.636 8.415 1.00 95.81 159 GLU A CA 1
ATOM 1175 C C . GLU A 1 159 ? -3.767 -13.633 8.148 1.00 95.81 159 GLU A C 1
ATOM 1177 O O . GLU A 1 159 ? -3.062 -14.504 8.649 1.00 95.81 159 GLU A O 1
ATOM 1182 N N . ASP A 1 160 ? -3.255 -12.597 7.468 1.00 93.88 160 ASP A N 1
ATOM 1183 C CA . ASP A 1 160 ? -1.831 -12.437 7.135 1.00 93.88 160 ASP A CA 1
ATOM 1184 C C . ASP A 1 160 ? -1.262 -11.121 7.703 1.00 93.88 160 ASP A C 1
ATOM 1186 O O . ASP A 1 160 ? -1.187 -10.100 7.005 1.00 93.88 160 ASP A O 1
ATOM 1190 N N . PRO A 1 161 ? -0.855 -11.086 8.985 1.00 96.81 161 PRO A N 1
ATOM 1191 C CA . PRO A 1 161 ? -0.436 -9.846 9.633 1.00 96.81 161 PRO A CA 1
ATOM 1192 C C . PRO A 1 161 ? 0.955 -9.352 9.200 1.00 96.81 161 PRO A C 1
ATOM 1194 O O . PRO A 1 161 ? 1.187 -8.142 9.205 1.00 96.81 161 PRO A O 1
ATOM 1197 N N . GLN A 1 162 ? 1.880 -10.236 8.795 1.00 96.88 162 GLN A N 1
ATOM 1198 C CA . GLN A 1 162 ? 3.254 -9.828 8.435 1.00 96.88 162 GLN A CA 1
ATOM 1199 C C . GLN A 1 162 ? 3.301 -8.920 7.197 1.00 96.88 162 GLN A C 1
ATOM 1201 O O . GLN A 1 162 ? 3.895 -7.840 7.288 1.00 96.88 162 GLN A O 1
ATOM 1206 N N . PRO A 1 163 ? 2.669 -9.279 6.057 1.00 97.44 163 PRO A N 1
ATOM 1207 C CA . PRO A 1 163 ? 2.679 -8.414 4.880 1.00 97.44 163 PRO A CA 1
ATOM 1208 C C . PRO A 1 163 ? 1.997 -7.072 5.152 1.00 97.44 163 PRO A C 1
ATOM 1210 O O . PRO A 1 163 ? 2.462 -6.034 4.682 1.00 97.44 163 PRO A O 1
ATOM 1213 N N . LEU A 1 164 ? 0.925 -7.072 5.955 1.00 98.00 164 LEU A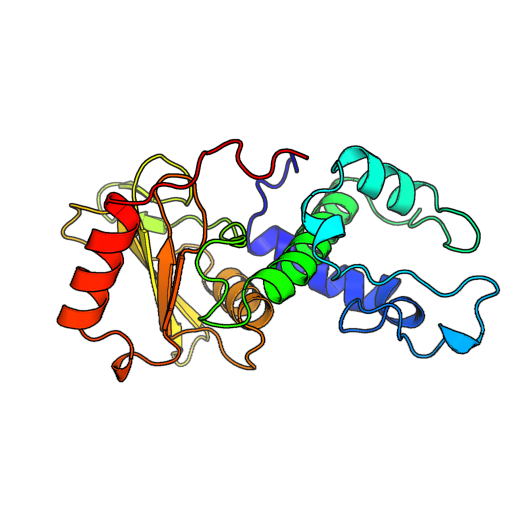 N 1
ATOM 1214 C CA . LEU A 1 164 ? 0.222 -5.853 6.351 1.00 98.00 164 LEU A CA 1
ATOM 1215 C C . LEU A 1 164 ? 1.123 -4.926 7.174 1.00 98.00 164 LEU A C 1
ATOM 1217 O O . LEU A 1 164 ? 1.240 -3.739 6.863 1.00 98.00 164 LEU A O 1
ATOM 1221 N N . ALA A 1 165 ? 1.789 -5.467 8.193 1.00 97.62 165 ALA A N 1
ATOM 1222 C CA . ALA A 1 165 ? 2.728 -4.725 9.023 1.00 97.62 165 ALA A CA 1
ATOM 1223 C C . ALA A 1 165 ? 3.883 -4.142 8.189 1.00 97.62 165 ALA A C 1
ATOM 1225 O O . ALA A 1 165 ? 4.197 -2.958 8.310 1.00 97.62 165 ALA A O 1
ATOM 1226 N N . ALA A 1 166 ? 4.479 -4.937 7.295 1.00 96.56 166 ALA A N 1
ATOM 1227 C CA . ALA A 1 166 ? 5.549 -4.474 6.414 1.00 96.56 166 ALA A CA 1
ATOM 1228 C C . ALA A 1 166 ? 5.081 -3.349 5.474 1.00 96.56 166 ALA A C 1
ATOM 1230 O O . ALA A 1 166 ? 5.746 -2.319 5.365 1.00 96.56 166 ALA A O 1
ATOM 1231 N N . ALA A 1 167 ? 3.910 -3.501 4.846 1.00 96.81 167 ALA A N 1
ATOM 1232 C CA . ALA A 1 167 ? 3.354 -2.484 3.959 1.00 96.81 167 ALA A CA 1
ATOM 1233 C C . ALA A 1 167 ? 3.061 -1.167 4.697 1.00 96.81 167 ALA A C 1
ATOM 1235 O O . ALA A 1 167 ? 3.320 -0.091 4.161 1.00 96.81 167 ALA A O 1
ATOM 1236 N N . LEU A 1 168 ? 2.565 -1.226 5.936 1.00 95.88 168 LEU A N 1
ATOM 1237 C CA . LEU A 1 168 ? 2.310 -0.029 6.740 1.00 95.88 168 LEU A CA 1
ATOM 1238 C C . LEU A 1 168 ? 3.595 0.651 7.227 1.00 95.88 168 LEU A C 1
ATOM 1240 O O . LEU A 1 168 ? 3.642 1.880 7.279 1.00 95.88 168 LEU A O 1
ATOM 1244 N N . ALA A 1 169 ? 4.642 -0.108 7.553 1.00 94.56 169 ALA A N 1
ATOM 1245 C CA . ALA A 1 169 ? 5.959 0.453 7.863 1.00 94.56 169 ALA A CA 1
ATOM 1246 C C . ALA A 1 169 ? 6.514 1.250 6.665 1.00 94.56 169 ALA A C 1
ATOM 1248 O O . ALA A 1 169 ? 6.867 2.422 6.801 1.00 94.56 169 ALA A O 1
ATOM 1249 N N . GLU A 1 170 ? 6.475 0.651 5.469 1.00 93.00 170 GLU A N 1
ATOM 1250 C CA . GLU A 1 170 ? 6.879 1.299 4.212 1.00 93.00 170 GLU A CA 1
ATOM 1251 C C . GLU A 1 170 ? 6.037 2.549 3.915 1.00 93.00 170 GLU A C 1
ATOM 1253 O O . GLU A 1 170 ? 6.574 3.610 3.594 1.00 93.00 170 GLU A O 1
ATOM 1258 N N . LEU A 1 171 ? 4.713 2.452 4.068 1.00 91.44 171 LEU A N 1
ATOM 1259 C CA . LEU A 1 171 ? 3.791 3.544 3.765 1.00 91.44 171 LEU A CA 1
ATOM 1260 C C . LEU A 1 171 ? 3.945 4.738 4.713 1.00 91.44 171 LEU A C 1
ATOM 1262 O O . LEU A 1 171 ? 3.803 5.886 4.301 1.00 91.44 171 LEU A O 1
ATOM 1266 N N . THR A 1 172 ? 4.245 4.469 5.982 1.00 89.56 172 THR A N 1
ATOM 1267 C CA . THR A 1 172 ? 4.461 5.505 7.002 1.00 89.56 172 THR A CA 1
ATOM 1268 C C . THR A 1 172 ? 5.904 6.015 7.049 1.00 89.56 172 THR A C 1
ATOM 1270 O O . THR A 1 172 ? 6.205 6.915 7.834 1.00 89.56 172 THR A O 1
ATOM 1273 N N . GLY A 1 173 ? 6.796 5.472 6.210 1.00 87.75 173 GLY A N 1
ATOM 1274 C CA . GLY A 1 173 ? 8.208 5.855 6.158 1.00 87.75 173 GLY A CA 1
ATOM 1275 C C . GLY A 1 173 ? 8.960 5.560 7.459 1.00 87.75 173 GLY A C 1
ATOM 1276 O O . GLY A 1 173 ? 9.844 6.324 7.845 1.00 87.75 173 GLY A O 1
ATOM 1277 N N . SER A 1 174 ? 8.581 4.488 8.156 1.00 86.81 174 SER A N 1
ATOM 1278 C CA . SER A 1 174 ? 9.082 4.119 9.481 1.00 86.81 174 SER A CA 1
ATOM 1279 C C . SER A 1 174 ? 9.727 2.727 9.449 1.00 86.81 174 SER A C 1
ATOM 1281 O O . SER A 1 174 ? 9.247 1.852 8.732 1.00 86.81 174 SER A O 1
ATOM 1283 N N . PRO A 1 175 ? 10.788 2.466 10.240 1.00 88.56 175 PRO A N 1
ATOM 1284 C CA . PRO A 1 175 ? 11.385 1.129 10.338 1.00 88.56 175 PRO A CA 1
ATOM 1285 C C . PRO A 1 175 ? 10.451 0.099 10.994 1.00 88.56 175 PRO A C 1
ATOM 1287 O O . PRO A 1 175 ? 10.664 -1.106 10.869 1.00 88.56 175 PRO A O 1
ATOM 1290 N N . SER A 1 176 ? 9.425 0.562 11.709 1.00 91.94 176 SER A N 1
ATOM 1291 C CA . SER A 1 176 ? 8.390 -0.263 12.326 1.00 91.94 176 SER A CA 1
ATOM 1292 C C . SER A 1 176 ? 7.003 0.189 11.873 1.00 91.94 176 SER A C 1
ATOM 1294 O O . SER A 1 176 ? 6.813 1.389 11.635 1.00 91.94 176 SER A O 1
ATOM 1296 N N . PRO A 1 177 ? 6.020 -0.727 11.794 1.00 94.75 177 PRO A N 1
ATOM 1297 C CA . PRO A 1 177 ? 4.642 -0.339 11.531 1.00 94.75 177 PRO A CA 1
ATOM 1298 C C . PRO A 1 177 ? 4.108 0.608 12.620 1.00 94.75 177 PRO A C 1
ATOM 1300 O O . PRO A 1 177 ? 4.594 0.573 13.755 1.00 94.75 177 PRO A O 1
ATOM 1303 N N . PRO A 1 178 ? 3.098 1.432 12.298 1.00 95.19 178 PRO A N 1
ATOM 1304 C CA . PRO A 1 178 ? 2.302 2.127 13.304 1.00 95.19 178 PRO A CA 1
ATOM 1305 C C . PRO A 1 178 ? 1.556 1.122 14.191 1.00 95.19 178 PRO A C 1
ATOM 1307 O O . PRO A 1 178 ? 1.110 0.092 13.696 1.00 95.19 178 PRO A O 1
ATOM 1310 N N . ALA A 1 179 ? 1.367 1.440 15.472 1.00 96.06 179 ALA A N 1
ATOM 1311 C CA . ALA A 1 179 ? 0.616 0.603 16.411 1.00 96.06 179 ALA A CA 1
ATOM 1312 C C . ALA A 1 179 ? -0.888 0.539 16.088 1.00 96.06 179 ALA A C 1
ATOM 1314 O O . ALA A 1 179 ? -1.543 -0.475 16.324 1.00 96.06 179 ALA A O 1
ATOM 1315 N N . GLN A 1 180 ? -1.447 1.619 15.536 1.00 96.38 180 GLN A N 1
ATOM 1316 C CA . GLN A 1 180 ? -2.845 1.672 15.114 1.00 96.38 180 GLN A CA 1
ATOM 1317 C C . GLN A 1 180 ? -3.007 2.555 13.881 1.00 96.38 180 GLN A C 1
ATOM 1319 O O . GLN A 1 180 ? -2.333 3.577 13.740 1.00 96.38 180 GLN A O 1
ATOM 1324 N N . VAL A 1 181 ? -3.943 2.201 13.003 1.00 95.69 181 VAL A N 1
ATOM 1325 C CA . VAL A 1 181 ? -4.356 3.051 11.883 1.00 95.69 181 VAL A CA 1
ATOM 1326 C C . VAL A 1 181 ? -5.870 3.242 11.846 1.00 95.69 181 VAL A C 1
ATOM 1328 O O . VAL A 1 181 ? -6.616 2.447 12.411 1.00 95.69 181 VAL A O 1
ATOM 1331 N N . LEU A 1 182 ? -6.329 4.310 11.192 1.00 95.12 182 LEU A N 1
ATOM 1332 C CA . LEU A 1 182 ? -7.745 4.568 10.920 1.00 95.12 182 LEU A CA 1
ATOM 1333 C C . LEU A 1 182 ? -7.961 4.594 9.412 1.00 95.12 182 LEU A C 1
ATOM 1335 O O . LEU A 1 182 ? -7.255 5.307 8.692 1.00 95.12 182 LEU A O 1
ATOM 1339 N N . VAL A 1 183 ? -8.939 3.827 8.946 1.00 94.62 183 VAL A N 1
ATOM 1340 C CA . VAL A 1 183 ? -9.246 3.646 7.524 1.00 94.62 183 VAL A CA 1
ATOM 1341 C C . VAL A 1 183 ? -10.698 4.022 7.292 1.00 94.62 183 VAL A C 1
ATOM 1343 O O . VAL A 1 183 ? -11.564 3.521 7.999 1.00 94.62 183 VAL A O 1
ATOM 1346 N N . ASP A 1 184 ? -10.987 4.884 6.322 1.00 93.25 184 ASP A N 1
ATOM 1347 C CA . ASP A 1 184 ? -12.376 5.255 6.042 1.00 93.25 184 ASP A CA 1
ATOM 1348 C C . ASP A 1 184 ? -13.153 4.169 5.276 1.00 93.25 184 ASP A C 1
ATOM 1350 O O . ASP A 1 184 ? -12.604 3.167 4.814 1.00 93.25 184 ASP A O 1
ATOM 1354 N N . ALA A 1 185 ? -14.460 4.395 5.127 1.00 92.69 185 ALA A N 1
ATOM 1355 C CA . ALA A 1 185 ? -15.386 3.493 4.447 1.00 92.69 185 ALA A CA 1
ATOM 1356 C C . ALA A 1 185 ? -15.001 3.158 2.993 1.00 92.69 185 ALA A C 1
ATOM 1358 O O . ALA A 1 185 ? -15.388 2.103 2.489 1.00 92.69 185 ALA A O 1
ATOM 1359 N N . ASN A 1 186 ? -14.221 4.021 2.335 1.00 91.06 186 ASN A N 1
ATOM 1360 C CA . ASN A 1 186 ? -13.773 3.850 0.953 1.00 91.06 186 ASN A CA 1
ATOM 1361 C C . ASN A 1 186 ? -12.382 3.197 0.860 1.00 91.06 186 ASN A C 1
ATOM 1363 O O . ASN A 1 186 ? -11.877 2.962 -0.239 1.00 91.06 186 ASN A O 1
ATOM 1367 N N . GLY A 1 187 ? -11.785 2.833 2.000 1.00 92.19 187 GLY A N 1
ATOM 1368 C CA . GLY A 1 187 ? -10.510 2.124 2.063 1.00 92.19 187 GLY A CA 1
ATOM 1369 C C . GLY A 1 187 ? -9.295 3.046 2.003 1.00 92.19 187 GLY A C 1
ATOM 1370 O O . GLY A 1 187 ? -8.206 2.593 1.641 1.00 92.19 187 GLY A O 1
ATOM 1371 N N . TRP A 1 188 ? -9.454 4.326 2.337 1.00 91.38 188 TRP A N 1
ATOM 1372 C CA . TRP A 1 188 ? -8.342 5.270 2.415 1.00 91.38 188 TRP A CA 1
ATOM 1373 C C . TRP A 1 188 ? -7.733 5.316 3.816 1.00 91.38 188 TRP A C 1
ATOM 1375 O O . TRP A 1 188 ? -8.461 5.339 4.810 1.00 91.38 188 TRP A O 1
ATOM 1385 N N . LEU A 1 189 ? -6.401 5.363 3.912 1.00 91.75 189 LEU A N 1
ATOM 1386 C CA . LEU A 1 189 ? -5.689 5.461 5.188 1.00 91.75 189 LEU A CA 1
ATOM 1387 C C . LEU A 1 189 ? -5.713 6.904 5.710 1.00 91.75 189 LEU A C 1
ATOM 1389 O O . LEU A 1 189 ? -4.983 7.776 5.237 1.00 91.75 189 LEU A O 1
ATOM 1393 N N . ARG A 1 190 ? -6.523 7.173 6.728 1.00 90.69 190 ARG A N 1
ATOM 1394 C CA . ARG A 1 190 ? -6.760 8.536 7.226 1.00 90.69 190 ARG A CA 1
ATOM 1395 C C . ARG A 1 190 ? -5.799 8.958 8.325 1.00 90.69 190 ARG A C 1
ATOM 1397 O O . ARG A 1 190 ? -5.451 10.132 8.414 1.00 90.69 190 ARG A O 1
ATOM 1404 N N . ARG A 1 191 ? -5.366 8.012 9.157 1.00 91.50 191 ARG A N 1
ATOM 1405 C CA . ARG A 1 191 ? -4.494 8.279 10.303 1.00 91.50 191 ARG A CA 1
ATOM 1406 C C . ARG A 1 191 ? -3.627 7.068 10.606 1.00 91.50 191 ARG A C 1
ATOM 1408 O O . ARG A 1 191 ? -4.096 5.940 10.494 1.00 91.50 191 ARG A O 1
ATOM 1415 N N . ALA A 1 192 ? -2.394 7.311 11.039 1.00 92.81 192 ALA A N 1
ATOM 1416 C CA . ALA A 1 192 ? -1.528 6.297 11.623 1.00 92.81 192 ALA A CA 1
ATOM 1417 C C . ALA A 1 192 ? -0.934 6.825 12.931 1.00 92.81 192 ALA A C 1
ATOM 1419 O O . ALA A 1 192 ? -0.396 7.933 12.975 1.00 92.81 192 ALA A O 1
ATOM 1420 N N . PHE A 1 193 ? -1.042 6.032 13.986 1.00 93.38 193 PHE A N 1
ATOM 1421 C CA . PHE A 1 193 ? -0.491 6.304 15.304 1.00 93.38 193 PHE A CA 1
ATOM 1422 C C . PHE A 1 193 ? 0.759 5.459 15.487 1.00 93.38 193 PHE A C 1
ATOM 1424 O O . PHE A 1 193 ? 0.717 4.238 15.334 1.00 93.38 193 PHE A O 1
ATOM 1431 N N . ARG A 1 194 ? 1.889 6.105 15.782 1.00 91.00 194 ARG A N 1
ATOM 1432 C CA . ARG A 1 194 ? 3.174 5.407 15.888 1.00 91.00 194 ARG A CA 1
ATOM 1433 C C . ARG A 1 194 ? 3.174 4.442 17.070 1.00 91.00 194 ARG A C 1
ATOM 1435 O O . ARG A 1 194 ? 3.642 3.320 16.922 1.00 91.00 194 ARG A O 1
ATOM 1442 N N . THR A 1 195 ? 2.640 4.875 18.206 1.00 91.75 195 THR A N 1
ATOM 1443 C CA . THR A 1 195 ? 2.572 4.090 19.443 1.00 91.75 195 THR A CA 1
ATOM 1444 C C . THR A 1 195 ? 1.134 3.951 19.938 1.00 91.75 195 THR A C 1
ATOM 1446 O O . THR A 1 195 ? 0.261 4.727 19.551 1.00 91.75 195 THR A O 1
ATOM 1449 N N . GLU A 1 196 ? 0.885 2.988 20.828 1.00 88.56 196 GLU A N 1
ATOM 1450 C CA . GLU A 1 196 ? -0.418 2.852 21.497 1.00 88.56 196 GLU A CA 1
ATOM 1451 C C . GLU A 1 196 ? -0.762 4.088 22.342 1.00 88.56 196 GLU A C 1
ATOM 1453 O O . GLU A 1 196 ? -1.921 4.487 22.413 1.00 88.56 196 GLU A O 1
ATOM 1458 N N . GLY A 1 197 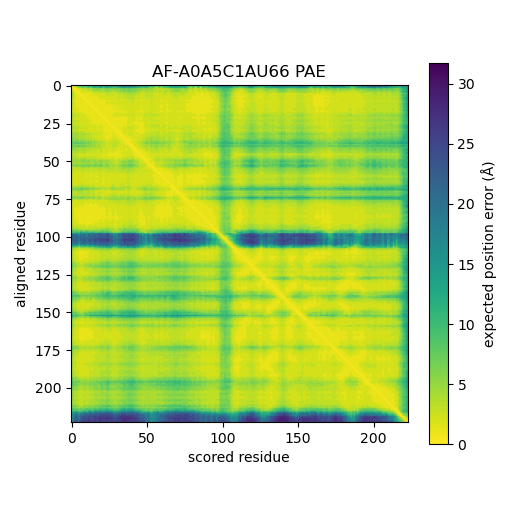? 0.247 4.741 22.932 1.00 89.44 197 GLY A N 1
ATOM 1459 C CA . GLY A 1 197 ? 0.063 5.974 23.701 1.00 89.44 197 GLY A CA 1
ATOM 1460 C C . GLY A 1 197 ? -0.443 7.141 22.849 1.00 89.44 197 GLY A C 1
ATOM 1461 O O . GLY A 1 197 ? -1.300 7.902 23.298 1.00 89.44 197 GLY A O 1
ATOM 1462 N N . ASP A 1 198 ? 0.015 7.240 21.596 1.00 88.81 198 ASP A N 1
ATOM 1463 C CA . ASP A 1 198 ? -0.482 8.238 20.637 1.00 88.81 198 ASP A CA 1
ATOM 1464 C C . ASP A 1 198 ? -1.949 7.980 20.244 1.00 88.81 198 ASP A C 1
ATOM 1466 O O . ASP A 1 198 ? -2.650 8.895 19.809 1.00 88.81 198 ASP A O 1
ATOM 1470 N N . ALA A 1 199 ? -2.412 6.737 20.403 1.00 90.62 199 ALA A N 1
ATOM 1471 C CA . ALA A 1 199 ? -3.732 6.252 20.020 1.00 90.62 199 ALA A CA 1
ATOM 1472 C C . ALA A 1 199 ? -4.695 6.133 21.217 1.00 90.62 199 ALA A C 1
ATOM 1474 O O . ALA A 1 199 ? -5.490 5.196 21.307 1.00 90.62 199 ALA A O 1
ATOM 1475 N N . SER A 1 200 ? -4.637 7.082 22.161 1.00 93.75 200 SER A N 1
ATOM 1476 C CA . SER A 1 200 ? -5.558 7.077 23.305 1.00 93.75 200 SER A CA 1
ATOM 1477 C C . SER A 1 200 ? -7.032 7.071 22.850 1.00 93.75 200 SER A C 1
ATOM 1479 O O . SER A 1 200 ? -7.357 7.693 21.831 1.00 93.75 200 SER A O 1
ATOM 1481 N N . PRO A 1 201 ? -7.959 6.447 23.605 1.00 93.06 201 PRO A N 1
ATOM 1482 C CA . PRO A 1 201 ? -9.363 6.343 23.197 1.00 93.06 201 PRO A CA 1
ATOM 1483 C C . PRO A 1 201 ? -10.022 7.686 22.856 1.00 93.06 201 PRO A C 1
ATOM 1485 O O . PRO A 1 201 ? -10.783 7.771 21.896 1.00 93.06 201 PRO A O 1
ATOM 1488 N N . ALA A 1 202 ? -9.699 8.750 23.599 1.00 93.88 202 ALA A N 1
ATOM 1489 C CA . ALA A 1 202 ? -10.227 10.090 23.347 1.00 93.88 202 ALA A CA 1
ATOM 1490 C C . ALA A 1 202 ? -9.712 10.681 22.023 1.00 93.88 202 ALA A C 1
ATOM 1492 O O . ALA A 1 202 ? -10.484 11.265 21.261 1.00 93.88 202 ALA A O 1
ATOM 1493 N N . VAL A 1 203 ? -8.420 10.497 21.725 1.00 93.38 203 VAL A N 1
ATOM 1494 C CA . VAL A 1 203 ? -7.816 10.950 20.463 1.00 93.38 203 VAL A CA 1
ATOM 1495 C C . VAL A 1 203 ? -8.410 10.180 19.289 1.00 93.38 203 VAL A C 1
ATOM 1497 O O . VAL A 1 203 ? -8.834 10.790 18.311 1.00 93.38 203 VAL A O 1
ATOM 1500 N N . VAL A 1 204 ? -8.505 8.854 19.404 1.00 93.31 204 VAL A N 1
ATOM 1501 C CA . VAL A 1 204 ? -9.099 8.009 18.364 1.00 93.31 204 VAL A CA 1
ATOM 1502 C C . VAL A 1 204 ? -10.555 8.402 18.115 1.00 93.31 204 VAL A C 1
ATOM 1504 O O . VAL A 1 204 ? -10.923 8.633 16.970 1.00 93.31 204 VAL A O 1
ATOM 1507 N N . ALA A 1 205 ? -11.374 8.565 19.157 1.00 93.12 205 ALA A N 1
ATOM 1508 C CA . ALA A 1 205 ? -12.774 8.967 19.005 1.00 93.12 205 ALA A CA 1
ATOM 1509 C C . ALA A 1 205 ? -12.933 10.328 18.297 1.00 93.12 205 ALA A C 1
ATOM 1511 O O . ALA A 1 205 ? -13.808 10.485 17.439 1.00 93.12 205 ALA A O 1
ATOM 1512 N N . SER A 1 206 ? -12.065 11.293 18.617 1.00 93.25 206 SER A N 1
ATOM 1513 C CA . SER A 1 206 ? -12.023 12.599 17.949 1.00 93.25 206 SER A CA 1
ATOM 1514 C C . SER A 1 206 ? -11.697 12.465 16.455 1.00 93.25 206 SER A C 1
ATOM 1516 O O . SER A 1 206 ? -12.445 12.948 15.606 1.00 93.25 206 SER A O 1
ATOM 1518 N N . GLU A 1 207 ? -10.641 11.722 16.112 1.00 91.69 207 GLU A N 1
ATOM 1519 C CA . GLU A 1 207 ? -10.236 11.479 14.719 1.00 91.69 207 GLU A CA 1
ATOM 1520 C C . GLU A 1 207 ? -11.314 10.729 13.923 1.00 91.69 207 GLU A C 1
ATOM 1522 O O . GLU A 1 207 ? -11.598 11.066 12.775 1.00 91.69 207 GLU A O 1
ATOM 1527 N N . LEU A 1 208 ? -11.977 9.743 14.534 1.00 92.06 208 LEU A N 1
ATOM 1528 C CA . LEU A 1 208 ? -13.093 9.028 13.914 1.00 92.06 208 LEU A CA 1
ATOM 1529 C C . LEU A 1 208 ? -14.262 9.956 13.580 1.00 92.06 208 LEU A C 1
ATOM 1531 O O . LEU A 1 208 ? -14.881 9.809 12.528 1.00 92.06 208 LEU A O 1
ATOM 1535 N N . THR A 1 209 ? -14.556 10.913 14.458 1.00 92.25 209 THR A N 1
ATOM 1536 C CA . THR A 1 209 ? -15.607 11.912 14.226 1.00 92.25 209 THR A CA 1
ATOM 1537 C C . THR A 1 209 ? -15.253 12.779 13.020 1.00 92.25 209 THR A C 1
ATOM 1539 O O . THR A 1 209 ? -16.038 12.859 12.076 1.00 92.25 209 THR A O 1
ATOM 1542 N N . LEU A 1 210 ? -14.019 13.289 12.973 1.00 89.56 210 LEU A N 1
ATOM 1543 C CA . LEU A 1 210 ? -13.513 14.070 11.842 1.00 89.56 210 LEU A CA 1
ATOM 1544 C C . LEU A 1 210 ? -13.549 13.288 10.520 1.00 89.56 210 LEU A C 1
ATOM 1546 O O . LEU A 1 210 ? -13.920 13.831 9.481 1.00 89.56 210 LEU A O 1
ATOM 1550 N N . ILE A 1 211 ? -13.187 12.003 10.528 1.00 89.81 211 ILE A N 1
ATOM 1551 C CA . ILE A 1 211 ? -13.220 11.169 9.317 1.00 89.81 211 ILE A CA 1
ATOM 1552 C C . ILE A 1 211 ? -14.651 11.021 8.786 1.00 89.81 211 ILE A C 1
ATOM 1554 O O . ILE A 1 211 ? -14.849 11.085 7.571 1.00 89.81 211 ILE A O 1
ATOM 1558 N N . ARG A 1 212 ? -15.642 10.840 9.673 1.00 88.38 212 ARG A N 1
ATOM 1559 C CA . ARG A 1 212 ? -17.059 10.719 9.286 1.00 88.38 212 ARG A CA 1
ATOM 1560 C C . ARG A 1 212 ? -17.613 12.022 8.711 1.00 88.38 212 ARG A C 1
ATOM 1562 O O . ARG A 1 212 ? -18.378 11.977 7.753 1.00 88.38 212 ARG A O 1
ATOM 1569 N N . GLU A 1 213 ? -17.207 13.163 9.259 1.00 89.31 213 GLU A N 1
ATOM 1570 C CA . GLU A 1 213 ? -17.622 14.492 8.787 1.00 89.31 213 GLU A CA 1
ATOM 1571 C C . GLU A 1 213 ? -16.972 14.879 7.450 1.00 89.31 213 GLU A C 1
ATOM 1573 O O . GLU A 1 213 ? -17.516 15.691 6.701 1.00 89.31 213 GLU A O 1
ATOM 1578 N N . HIS A 1 214 ? -15.838 14.258 7.112 1.00 85.88 214 HIS A N 1
ATOM 1579 C CA . HIS A 1 214 ? -15.078 14.550 5.901 1.00 85.88 214 HIS A CA 1
ATOM 1580 C C . HIS A 1 214 ? -14.763 13.281 5.082 1.00 85.88 214 HIS A C 1
ATOM 1582 O O . HIS A 1 214 ? -13.597 12.854 5.003 1.00 85.88 214 HIS A O 1
ATOM 1588 N N . PRO A 1 215 ? -15.776 12.658 4.448 1.00 78.44 215 PRO A N 1
ATOM 1589 C CA . PRO A 1 215 ? -15.566 11.496 3.598 1.00 78.44 215 PRO A CA 1
ATOM 1590 C C . PRO A 1 215 ? -14.799 11.887 2.333 1.00 78.44 215 PRO A C 1
ATOM 1592 O O . PRO A 1 215 ? -15.080 12.901 1.694 1.00 78.44 215 PRO A O 1
ATOM 1595 N N . LEU A 1 216 ? -13.844 11.052 1.936 1.00 77.44 216 LEU A N 1
ATOM 1596 C CA . LEU A 1 216 ? -13.180 11.188 0.645 1.00 77.44 216 LEU A CA 1
ATOM 1597 C C . LEU A 1 216 ? -13.947 10.380 -0.390 1.00 77.44 216 LEU A C 1
ATOM 1599 O O . LEU A 1 216 ? -14.330 9.246 -0.117 1.00 77.44 216 LEU A O 1
ATOM 1603 N N . GLY A 1 217 ? -14.186 10.948 -1.572 1.00 68.06 217 GLY A N 1
ATOM 1604 C CA . GLY A 1 217 ? -14.910 10.245 -2.629 1.00 68.06 217 GLY A CA 1
ATOM 1605 C C . GLY A 1 217 ? -14.206 8.945 -3.032 1.00 68.06 217 GLY A C 1
ATOM 1606 O O . GLY A 1 217 ? -12.982 8.910 -3.158 1.00 68.06 217 GLY A O 1
ATOM 1607 N N . GLY A 1 218 ? -14.974 7.882 -3.298 1.00 57.91 218 GLY A N 1
ATOM 1608 C CA . GLY A 1 218 ? -14.430 6.626 -3.837 1.00 57.91 218 GLY A CA 1
ATOM 1609 C C . GLY A 1 218 ? -13.701 6.813 -5.177 1.00 57.91 218 GLY A C 1
ATOM 1610 O O . GLY A 1 218 ? -12.756 6.084 -5.466 1.00 57.91 218 GLY A O 1
ATOM 1611 N N . SER A 1 219 ? -14.081 7.851 -5.937 1.00 53.88 219 SER A N 1
ATOM 1612 C CA . SER A 1 219 ? -13.481 8.223 -7.225 1.00 53.88 219 SER A CA 1
ATOM 1613 C C . SER A 1 219 ? -12.362 9.265 -7.148 1.00 53.88 219 SER A C 1
ATOM 1615 O O . SER A 1 219 ? -11.807 9.615 -8.187 1.00 53.88 219 SER A O 1
ATOM 1617 N N . ALA A 1 220 ? -12.024 9.784 -5.961 1.00 44.78 220 ALA A N 1
ATOM 1618 C CA . ALA A 1 220 ? -11.210 10.998 -5.817 1.00 44.78 220 ALA A CA 1
ATOM 1619 C C . ALA A 1 220 ? -9.740 10.871 -6.278 1.00 44.78 220 ALA A C 1
ATOM 1621 O O . ALA A 1 220 ? -9.020 11.862 -6.252 1.00 44.78 220 ALA A O 1
ATOM 1622 N N . LEU A 1 221 ? -9.294 9.695 -6.735 1.00 46.16 221 LEU A N 1
ATOM 1623 C CA . LEU A 1 221 ? -7.959 9.473 -7.309 1.00 46.16 221 LEU A CA 1
ATOM 1624 C C . LEU A 1 221 ? -7.986 8.504 -8.517 1.00 46.16 221 LEU A C 1
ATOM 1626 O O . LEU A 1 221 ? -7.015 7.798 -8.767 1.00 46.16 221 LEU A O 1
ATOM 1630 N N . HIS A 1 222 ? -9.097 8.418 -9.265 1.00 40.66 222 HIS A N 1
ATOM 1631 C CA . HIS A 1 222 ? -9.184 7.617 -10.505 1.00 40.66 222 HIS A CA 1
ATOM 1632 C C . HIS A 1 222 ? -8.538 8.292 -11.735 1.00 40.66 222 HIS A C 1
ATOM 1634 O O . HIS A 1 222 ? -9.084 8.222 -12.839 1.00 40.66 222 HIS A O 1
ATOM 1640 N N . HIS A 1 223 ? -7.376 8.920 -11.568 1.00 36.66 223 HIS A N 1
ATOM 1641 C CA . HIS A 1 223 ? -6.599 9.494 -12.669 1.00 36.66 223 HIS A CA 1
ATOM 1642 C C . HIS A 1 223 ? -5.148 9.106 -12.564 1.00 36.66 223 HIS A C 1
ATOM 1644 O O . HIS A 1 223 ? -4.603 9.407 -11.485 1.00 36.66 223 HIS A O 1
#

Sequence (223 aa):
MSPTGYGAHSIAAGRELFQQDCASCHGQDARGRGPIAVAQPVWPPDLSAPLIAGRPGGELFWSIRHGIGPMPPAAQLDDAAIWSLIDFIRLRAGARIFSPSEMRWSGTPRMPGFVARCADGTIIAPGNGKLLQPWIGRDEHGANAQAQADGADARCPVEDPQPLAAALAELTGSPSPPAQVLVDANGWLRRAFRTEGDASPAVVASELTLIREHPLGGSALHH

Secondary structure (DSSP, 8-state):
--TTTTBHHHHHHHHHHIIIIIHHHH-TTSSS--TTGGGSSSPPP-TTSHHHHHS-HHHHHHHHHH-BTTBPP-TTS-HHHHHHHHHHHHHHHHHHHT--GGGTTT--PBPPB--EE-TTS-EE-TTSSS-EEEEEEEETTEEEEEEEETT-SS-EEBS-HHHHHHHHHHHHT-SS--SEEEE-TTSBEEEEESSTGGG-HHHHHHHHHHHHHSPPPTTTT--

Foldseek 3Di:
DQPVQLALVLLVLLLVCCVVPPCQQCNNLSCRDHVCQVVDPDGRHRLLALVNLQDDLVVQLCCQQPNDDRGHHPVVDDSSNSSSNSSNSNLSNQLVCPDDPVSLPVDFRFQRWWWFAAPVRDIDIAQQQWKKKKFWDADPVGIWIWMDTPPDPDTTTIPDRHSNFVSQCSSPVHPGHARMWIAHNRRTTNDGHNDVVSVPPVNVVVSVVVCVVDPDDNCNRND

Solvent-accessible surface area (backbone atoms only — not comparable to full-atom values): 11783 Å² total; per-residue (Å²): 127,64,94,67,64,50,20,13,60,40,28,46,53,7,45,54,51,36,59,73,78,42,16,55,39,23,15,88,76,30,57,18,66,10,90,50,15,87,76,41,98,64,70,44,65,49,47,25,40,60,69,51,50,27,49,58,60,68,59,56,47,48,39,45,50,66,23,56,90,90,44,70,45,47,73,89,54,54,73,68,54,49,49,13,34,50,37,25,40,32,43,46,3,22,24,55,44,59,60,56,89,88,40,75,82,81,47,60,24,70,48,67,28,57,54,20,51,30,97,89,68,51,76,49,49,70,42,73,68,44,34,35,41,40,39,42,51,73,58,98,90,40,52,40,31,33,34,25,48,70,95,52,93,59,74,13,48,33,77,64,22,50,33,43,39,53,49,42,7,58,31,69,74,38,102,54,43,40,25,31,38,35,29,39,28,63,18,35,42,74,45,73,22,69,40,66,79,70,50,38,71,70,55,46,54,52,53,52,50,52,46,70,78,55,73,71,62,84,65,77,66,82,74

Mean predicted aligned error: 5.1 Å